Protein AF-A0A7S4AQT8-F1 (afdb_monomer)

Mean predicted aligned error: 8.69 Å

Organism: NCBI:txid44445

Secondary structure (DSSP, 8-state):
-----PPPHHHHHHHHHHHHHSSEEHHHHHHHHHHHHTTTT--TTSTTS------------TT-TT--SHHHHHHHHHHHHHHHHSEEEEEEEE--S-TTSPPEEEEEEEETTTTTHHHHH-HHHHHS-HHHHHHHHHHHHHHHHHHHTTSSTTS------------------------PPP-SSEEHHHHHHGGGG--TT----HHHHHHHHHHHHHTTSEEEES--TT-GGGGGT-EEEE-HHHHHHHHHHHHHTT--TTTSPEEEE---

InterPro domains:
  IPR011513 Non-structural maintenance of chromosomes element 1 [PF07574] (12-250)

Foldseek 3Di:
DDLDDDFQPLLVQLQVVQVVLQKDWPVVSQVSSCCQQVPVPPDPPPPDDDPDDDDPDPPAGSRHPPCPDSLSSQQVVQVNCCVPPQKHWKKWFAPVDDPPDDTIIMIHTERNPCPPVCVDPNVLNPVDDPLLSLLVLLLLLVLLVLLVVPPPPPDDDPPPPPDDDDDDDDPDPPPPPPPPPPDSFDQPVVSLVCQVVRDPPRHDDSVRSNVSVVVCPVSQQKHWPPDDPPDPPCNRRTGIHGGPSCCRHVVVVSVVSPRDPVSRTDMDGSHD

Solvent-accessible surface area (backbone atoms only — not comparable to full-atom values): 16761 Å² total; per-residue (Å²): 131,85,83,78,74,83,70,36,65,37,47,47,51,51,51,53,54,43,56,76,54,50,49,40,42,51,73,53,49,46,53,54,44,50,44,48,67,69,56,79,68,66,63,85,84,73,80,83,81,80,94,74,90,82,77,91,66,78,76,75,55,50,47,32,91,90,43,87,44,66,67,50,45,46,29,58,49,24,68,49,32,37,83,71,67,34,28,36,57,38,32,40,39,43,67,89,54,60,93,89,49,79,71,45,46,34,38,31,69,28,64,77,66,33,82,66,54,43,75,71,64,23,74,65,56,74,79,40,56,75,44,55,45,52,47,52,54,49,49,53,47,54,56,47,55,59,65,61,68,72,72,75,82,80,82,89,79,84,79,80,80,82,72,89,82,82,91,80,92,76,97,68,84,76,75,78,74,71,81,69,79,82,66,75,46,45,39,47,63,58,62,45,52,55,49,78,71,48,61,96,84,40,70,64,53,71,67,54,39,50,50,51,54,48,51,35,42,75,68,37,40,28,38,70,44,94,70,66,96,84,51,82,81,50,63,68,72,28,23,36,30,80,19,73,42,34,56,68,72,35,43,74,59,49,46,71,72,64,49,54,78,85,78,48,67,50,76,49,73,53,77,130

pLDDT: mean 82.81, std 16.05, range [46.69, 97.94]

Structure (mmCIF, N/CA/C/O backbone):
data_AF-A0A7S4AQT8-F1
#
_entry.id   AF-A0A7S4AQT8-F1
#
loop_
_atom_site.group_PDB
_atom_site.id
_atom_site.type_symbol
_atom_site.label_atom_id
_atom_site.label_alt_id
_atom_site.label_comp_id
_atom_site.label_asym_id
_atom_site.label_entity_id
_atom_site.label_seq_id
_atom_site.pdbx_PDB_ins_code
_atom_site.Cartn_x
_atom_site.Cartn_y
_atom_site.Cartn_z
_atom_site.occupancy
_atom_site.B_iso_or_equiv
_atom_site.auth_seq_id
_atom_site.auth_comp_id
_atom_site.auth_asym_id
_atom_site.auth_atom_id
_atom_site.pdbx_PDB_model_num
ATOM 1 N N . MET A 1 1 ? 23.157 -19.127 -10.249 1.00 49.06 1 MET A N 1
ATOM 2 C CA . MET A 1 1 ? 23.041 -17.983 -11.175 1.00 49.06 1 MET A CA 1
ATOM 3 C C . MET A 1 1 ? 23.797 -16.841 -10.534 1.00 49.06 1 MET A C 1
ATOM 5 O O . MET A 1 1 ? 23.507 -16.539 -9.384 1.00 49.06 1 MET A O 1
ATOM 9 N N . ASN A 1 2 ? 24.816 -16.308 -11.203 1.00 54.03 2 ASN A N 1
ATOM 10 C CA . ASN A 1 2 ? 25.590 -15.191 -10.666 1.00 54.03 2 ASN A CA 1
ATOM 11 C C . ASN A 1 2 ? 24.719 -13.935 -10.763 1.00 54.03 2 ASN A C 1
ATOM 13 O O . ASN A 1 2 ? 24.315 -13.554 -11.858 1.00 54.03 2 ASN A O 1
ATOM 17 N N . ALA A 1 3 ? 24.358 -13.361 -9.619 1.00 61.34 3 ALA A N 1
ATOM 18 C CA . ALA A 1 3 ? 23.619 -12.107 -9.545 1.00 61.34 3 ALA A CA 1
ATOM 19 C C . ALA A 1 3 ? 24.583 -10.955 -9.835 1.00 61.34 3 ALA A C 1
ATOM 21 O O . ALA A 1 3 ? 25.238 -10.502 -8.904 1.00 61.34 3 ALA A O 1
ATOM 22 N N . THR A 1 4 ? 24.774 -10.544 -11.091 1.00 65.81 4 THR A N 1
ATOM 23 C CA . THR A 1 4 ? 25.871 -9.601 -11.396 1.00 65.81 4 THR A CA 1
ATOM 24 C C . THR A 1 4 ? 25.722 -8.820 -12.705 1.00 65.81 4 THR A C 1
ATOM 26 O O . THR A 1 4 ? 26.738 -8.429 -13.271 1.00 65.81 4 THR A O 1
ATOM 29 N N . GLU A 1 5 ? 24.519 -8.584 -13.224 1.00 83.56 5 GLU A N 1
ATOM 30 C CA . GLU A 1 5 ? 24.373 -7.559 -14.271 1.00 83.56 5 GLU A CA 1
ATOM 31 C C . GLU A 1 5 ? 23.646 -6.361 -13.682 1.00 83.56 5 GLU A C 1
ATOM 33 O O . GLU A 1 5 ? 22.564 -6.490 -13.104 1.00 83.56 5 GLU A O 1
ATOM 38 N N . GLU A 1 6 ? 24.294 -5.201 -13.768 1.00 90.69 6 GLU A N 1
ATOM 39 C CA . GLU A 1 6 ? 23.692 -3.949 -13.347 1.00 90.69 6 GLU A CA 1
ATOM 40 C C . GLU A 1 6 ? 22.429 -3.701 -14.180 1.00 90.69 6 GLU A C 1
ATOM 42 O O . GLU A 1 6 ? 22.424 -3.877 -15.400 1.00 90.69 6 GLU A O 1
ATOM 47 N N . LEU A 1 7 ? 21.338 -3.311 -13.517 1.00 94.50 7 LEU A N 1
ATOM 48 C CA . LEU A 1 7 ? 20.108 -2.962 -14.217 1.00 94.50 7 LEU A CA 1
ATOM 49 C C . LEU A 1 7 ? 20.379 -1.774 -15.152 1.00 94.50 7 LEU A C 1
ATOM 51 O O . LEU A 1 7 ? 21.008 -0.808 -14.712 1.00 94.50 7 LEU A O 1
ATOM 55 N N . PRO A 1 8 ? 19.854 -1.779 -16.389 1.00 95.50 8 PRO A N 1
ATOM 56 C CA . PRO A 1 8 ? 19.858 -0.596 -17.241 1.00 95.50 8 PRO A CA 1
ATOM 57 C C . PRO A 1 8 ? 19.309 0.624 -16.499 1.00 95.50 8 PRO A C 1
ATOM 59 O O . PRO A 1 8 ? 18.392 0.501 -15.680 1.00 95.50 8 PRO A O 1
ATOM 62 N N . ARG A 1 9 ? 19.831 1.817 -16.804 1.00 95.12 9 ARG A N 1
ATOM 63 C CA . ARG A 1 9 ? 19.482 3.051 -16.085 1.00 95.12 9 ARG A CA 1
ATOM 64 C C . ARG A 1 9 ? 17.970 3.288 -16.005 1.00 95.12 9 ARG A C 1
ATOM 66 O O . ARG A 1 9 ? 17.469 3.635 -14.939 1.00 95.12 9 ARG A O 1
ATOM 73 N N . GLY A 1 10 ? 17.230 3.035 -17.085 1.00 95.88 10 GLY A N 1
ATOM 74 C CA . GLY A 1 10 ? 15.773 3.183 -17.109 1.00 95.88 10 GLY A CA 1
ATOM 75 C C . GLY A 1 10 ? 15.067 2.232 -16.139 1.00 95.88 10 GLY A C 1
ATOM 76 O O . GLY A 1 10 ? 14.143 2.635 -15.436 1.00 95.88 10 GLY A O 1
ATOM 77 N N . GLN A 1 11 ? 15.555 0.993 -16.013 1.00 97.12 11 GLN A N 1
ATOM 78 C CA . GLN A 1 11 ? 15.037 0.027 -15.039 1.00 97.12 11 GLN A CA 1
ATOM 79 C C . GLN A 1 11 ? 15.365 0.432 -13.593 1.00 97.12 11 GLN A C 1
ATOM 81 O O . GLN A 1 11 ? 14.511 0.285 -12.719 1.00 97.12 11 GLN A O 1
ATOM 86 N N . GLN A 1 12 ? 16.560 0.981 -13.334 1.00 96.62 12 GLN A N 1
ATOM 87 C CA . GLN A 1 12 ? 16.916 1.523 -12.013 1.00 96.62 12 GLN A CA 1
ATOM 88 C C . GLN A 1 12 ? 15.973 2.663 -11.605 1.00 96.62 12 GLN A C 1
ATOM 90 O O . GLN A 1 12 ? 15.455 2.665 -10.489 1.00 96.62 12 GLN A O 1
ATOM 95 N N . LEU A 1 13 ? 15.714 3.609 -12.516 1.00 96.44 13 LEU A N 1
ATOM 96 C CA . LEU A 1 13 ? 14.813 4.740 -12.276 1.00 96.44 13 LEU A CA 1
ATOM 97 C C . LEU A 1 13 ? 13.365 4.284 -12.070 1.00 96.44 13 LEU A C 1
ATOM 99 O O . LEU A 1 13 ? 12.693 4.771 -11.159 1.00 96.44 13 LEU A O 1
ATOM 103 N N . LEU A 1 14 ? 12.890 3.324 -12.871 1.00 97.56 14 LEU A N 1
ATOM 104 C CA . LEU A 1 14 ? 11.573 2.714 -12.684 1.00 97.56 14 LEU A CA 1
ATOM 105 C C . LEU A 1 14 ? 11.460 2.115 -11.278 1.00 97.56 14 LEU A C 1
ATOM 107 O O . LEU A 1 14 ? 10.521 2.428 -10.550 1.00 97.56 14 LEU A O 1
ATOM 111 N N . LEU A 1 15 ? 12.446 1.312 -10.870 1.00 97.56 15 LEU A N 1
ATOM 112 C CA . LEU A 1 15 ? 12.480 0.700 -9.547 1.00 97.56 15 LEU A CA 1
ATOM 113 C C . LEU A 1 15 ? 12.491 1.748 -8.423 1.00 97.56 15 LEU A C 1
ATOM 115 O O . LEU A 1 15 ? 11.712 1.636 -7.479 1.00 97.56 15 LEU A O 1
ATOM 119 N N . GLN A 1 16 ? 13.324 2.784 -8.532 1.00 96.50 16 GLN A N 1
ATOM 120 C CA . GLN A 1 16 ? 13.378 3.875 -7.553 1.00 96.50 16 GLN A CA 1
ATOM 121 C C . GLN A 1 16 ? 12.020 4.569 -7.400 1.00 96.50 16 GLN A C 1
ATOM 123 O O . GLN A 1 16 ? 11.562 4.777 -6.276 1.00 96.50 16 GLN A O 1
ATOM 128 N N . ARG A 1 17 ? 11.342 4.878 -8.514 1.00 97.00 17 ARG A N 1
ATOM 129 C CA . ARG A 1 17 ? 10.009 5.502 -8.502 1.00 97.00 17 ARG A CA 1
ATOM 130 C C . ARG A 1 17 ? 8.949 4.593 -7.881 1.00 97.00 17 ARG A C 1
ATOM 132 O O . ARG A 1 17 ? 8.103 5.083 -7.133 1.00 97.00 17 ARG A O 1
ATOM 139 N N . LEU A 1 18 ? 9.004 3.286 -8.146 1.00 96.62 18 LEU A N 1
ATOM 140 C CA . LEU A 1 18 ? 8.106 2.310 -7.520 1.00 96.62 18 LEU A CA 1
ATOM 141 C C . LEU A 1 18 ? 8.309 2.243 -6.001 1.00 96.62 18 LEU A C 1
ATOM 143 O O . LEU A 1 18 ? 7.327 2.291 -5.264 1.00 96.62 18 LEU A O 1
ATOM 147 N N . ILE A 1 19 ? 9.561 2.196 -5.532 1.00 94.69 19 ILE A N 1
ATOM 148 C CA . ILE A 1 19 ? 9.888 2.193 -4.095 1.00 94.69 19 ILE A CA 1
ATOM 149 C C . ILE A 1 19 ? 9.398 3.482 -3.430 1.00 94.69 19 ILE A C 1
ATOM 151 O O . ILE A 1 19 ? 8.732 3.422 -2.399 1.00 94.69 19 ILE A O 1
ATOM 155 N N . ALA A 1 20 ? 9.680 4.638 -4.038 1.00 93.75 20 ALA A N 1
ATOM 156 C CA . ALA A 1 20 ? 9.281 5.942 -3.508 1.00 93.75 20 ALA A CA 1
ATOM 157 C C . ALA A 1 20 ? 7.756 6.121 -3.450 1.00 93.75 20 ALA A C 1
ATOM 159 O O . ALA A 1 20 ? 7.242 6.808 -2.576 1.00 93.75 20 ALA A O 1
ATOM 160 N N . SER A 1 21 ? 7.025 5.490 -4.370 1.00 94.94 21 SER A N 1
ATOM 161 C CA . SER A 1 21 ? 5.563 5.569 -4.418 1.00 94.94 21 SER A CA 1
ATOM 162 C C . SER A 1 21 ? 4.871 4.557 -3.503 1.00 94.94 21 SER A C 1
ATOM 164 O O . SER A 1 21 ? 3.647 4.638 -3.351 1.00 94.94 21 SER A O 1
ATOM 166 N N . HIS A 1 22 ? 5.628 3.614 -2.926 1.00 92.56 22 HIS A N 1
ATOM 167 C CA . HIS A 1 22 ? 5.212 2.457 -2.123 1.00 92.56 22 HIS A CA 1
ATOM 168 C C . HIS A 1 22 ? 4.325 1.439 -2.851 1.00 92.56 22 HIS A C 1
ATOM 170 O O . HIS A 1 22 ? 4.626 0.250 -2.889 1.00 92.56 22 HIS A O 1
ATOM 176 N N . CYS A 1 23 ? 3.225 1.905 -3.434 1.00 95.44 23 CYS A N 1
ATOM 177 C CA . CYS A 1 23 ? 2.308 1.128 -4.247 1.00 95.44 23 CYS A CA 1
ATOM 178 C C . CYS A 1 23 ? 1.666 2.040 -5.301 1.00 95.44 23 CYS A C 1
ATOM 180 O O . CYS A 1 23 ? 1.220 3.152 -4.986 1.00 95.44 23 CYS A O 1
ATOM 182 N N . VAL A 1 24 ? 1.623 1.569 -6.546 1.00 96.69 24 VAL A N 1
ATOM 183 C CA . VAL A 1 24 ? 1.088 2.308 -7.700 1.00 96.69 24 VAL A CA 1
ATOM 184 C C . VAL A 1 24 ? 0.034 1.489 -8.427 1.00 96.69 24 VAL A C 1
ATOM 186 O O . VAL A 1 24 ? 0.082 0.260 -8.433 1.00 96.69 24 VAL A O 1
ATOM 189 N N . SER A 1 25 ? -0.920 2.165 -9.061 1.00 96.31 25 SER A N 1
ATOM 190 C CA . SER A 1 25 ? -1.865 1.496 -9.968 1.00 96.31 25 SER A CA 1
ATOM 191 C C . SER A 1 25 ? -1.189 1.107 -11.286 1.00 96.31 25 SER A C 1
ATOM 193 O O . SER A 1 25 ? -0.208 1.729 -11.683 1.00 96.31 25 SER A O 1
ATOM 195 N N . ASP A 1 26 ? -1.745 0.144 -12.017 1.00 96.81 26 ASP A N 1
ATOM 196 C CA . ASP A 1 26 ? -1.243 -0.247 -13.346 1.00 96.81 26 ASP A CA 1
ATOM 197 C C . ASP A 1 26 ? -1.200 0.915 -14.342 1.00 96.81 26 ASP A C 1
ATOM 199 O O . ASP A 1 26 ? -0.210 1.107 -15.044 1.00 96.81 26 ASP A O 1
ATOM 203 N N . LYS A 1 27 ? -2.206 1.794 -14.318 1.00 96.69 27 LYS A N 1
ATOM 204 C CA . LYS A 1 27 ? -2.200 3.023 -15.124 1.00 96.69 27 LYS A CA 1
ATOM 205 C C . LYS A 1 27 ? -1.010 3.930 -14.790 1.00 96.69 27 LYS A C 1
ATOM 207 O O . LYS A 1 27 ? -0.407 4.519 -15.683 1.00 96.69 27 LYS A O 1
ATOM 212 N N . GLU A 1 28 ? -0.707 4.085 -13.506 1.00 97.12 28 GLU A N 1
ATOM 213 C CA . GLU A 1 28 ? 0.402 4.915 -13.034 1.00 97.12 28 GLU A CA 1
ATOM 214 C C . GLU A 1 28 ? 1.758 4.271 -13.341 1.00 97.12 28 GLU A C 1
ATOM 216 O O . GLU A 1 28 ? 2.652 4.959 -13.825 1.00 97.12 28 GLU A O 1
ATOM 221 N N . ALA A 1 29 ? 1.891 2.957 -13.154 1.00 97.75 29 ALA A N 1
ATOM 222 C CA . ALA A 1 29 ? 3.099 2.213 -13.497 1.00 97.75 29 ALA A CA 1
ATOM 223 C C . ALA A 1 29 ? 3.411 2.285 -14.999 1.00 97.75 29 ALA A C 1
ATOM 225 O O . ALA A 1 29 ? 4.549 2.576 -15.363 1.00 97.75 29 ALA A O 1
ATOM 226 N N . ASN A 1 30 ? 2.403 2.106 -15.863 1.00 97.69 30 ASN A N 1
ATOM 227 C CA . ASN A 1 30 ? 2.561 2.277 -17.309 1.00 97.69 30 ASN A CA 1
ATOM 228 C C . ASN A 1 30 ? 2.970 3.712 -17.651 1.00 97.69 30 ASN A C 1
ATOM 230 O O . ASN A 1 30 ? 3.933 3.905 -18.376 1.00 97.69 30 ASN A O 1
ATOM 234 N N . ARG A 1 31 ? 2.344 4.728 -17.040 1.00 96.81 31 ARG A N 1
ATOM 235 C CA . ARG A 1 31 ? 2.751 6.128 -17.244 1.00 96.81 31 ARG A CA 1
ATOM 236 C C . ARG A 1 31 ? 4.212 6.379 -16.853 1.00 96.81 31 ARG A C 1
ATOM 238 O O . ARG A 1 31 ? 4.906 7.119 -17.546 1.00 96.81 31 ARG A O 1
ATOM 245 N N . ILE A 1 32 ? 4.674 5.807 -15.738 1.00 96.88 32 ILE A N 1
ATOM 246 C CA . ILE A 1 32 ? 6.075 5.916 -15.309 1.00 96.88 32 ILE A CA 1
ATOM 247 C C . ILE A 1 32 ? 6.993 5.236 -16.331 1.00 96.88 32 ILE A C 1
ATOM 249 O O . ILE A 1 32 ? 8.009 5.819 -16.700 1.00 96.88 32 ILE A O 1
ATOM 253 N N . PHE A 1 33 ? 6.638 4.032 -16.782 1.00 97.25 33 PHE A N 1
ATOM 254 C CA . PHE A 1 33 ? 7.394 3.285 -17.783 1.00 97.25 33 PHE A CA 1
ATOM 255 C C . PHE A 1 33 ? 7.464 4.028 -19.119 1.00 97.25 33 PHE A C 1
ATOM 257 O O . PHE A 1 33 ? 8.564 4.251 -19.608 1.00 97.25 33 PHE A O 1
ATOM 264 N N . ASP A 1 34 ? 6.332 4.481 -19.657 1.00 96.00 34 ASP A N 1
ATOM 265 C CA . ASP A 1 34 ? 6.251 5.200 -20.932 1.00 96.00 34 ASP A CA 1
ATOM 266 C C . ASP A 1 34 ? 7.067 6.498 -20.892 1.00 96.00 34 ASP A C 1
ATOM 268 O O . ASP A 1 34 ? 7.787 6.809 -21.836 1.00 96.00 34 ASP A O 1
ATOM 272 N N . SER A 1 35 ? 7.025 7.224 -19.767 1.00 94.94 35 SER A N 1
ATOM 273 C CA . SER A 1 35 ? 7.843 8.426 -19.549 1.00 94.94 35 SER A CA 1
ATOM 274 C C . SER A 1 35 ? 9.346 8.130 -19.582 1.00 94.94 35 SER A C 1
ATOM 276 O O . SER A 1 35 ? 10.112 8.940 -20.094 1.00 94.94 35 SER A O 1
ATOM 278 N N . LEU A 1 36 ? 9.778 6.989 -19.039 1.00 94.75 36 LEU A N 1
ATOM 279 C CA . LEU A 1 36 ? 11.187 6.589 -19.050 1.00 94.75 36 LEU A CA 1
ATOM 280 C C . LEU A 1 36 ? 11.601 6.032 -20.419 1.00 94.75 36 LEU A C 1
ATOM 282 O O . LEU A 1 36 ? 12.675 6.358 -20.908 1.00 94.75 36 LEU A O 1
ATOM 286 N N . ALA A 1 37 ? 10.750 5.226 -21.053 1.00 94.00 37 ALA A N 1
ATOM 287 C CA . ALA A 1 37 ? 11.016 4.609 -22.349 1.00 94.00 37 ALA A CA 1
ATOM 288 C C . ALA A 1 37 ? 10.978 5.618 -23.510 1.00 94.00 37 ALA A C 1
ATOM 290 O O . ALA A 1 37 ? 11.722 5.463 -24.475 1.00 94.00 37 ALA A O 1
ATOM 291 N N . GLY A 1 38 ? 10.138 6.652 -23.411 1.00 90.62 38 GLY A N 1
ATOM 292 C CA . GLY A 1 38 ? 9.974 7.691 -24.429 1.00 90.62 38 GLY A CA 1
ATOM 293 C C . GLY A 1 38 ? 11.093 8.733 -24.478 1.00 90.62 38 GLY A C 1
ATOM 294 O O . GLY A 1 38 ? 11.103 9.550 -25.392 1.00 90.62 38 GLY A O 1
ATOM 295 N N . GLY A 1 39 ? 12.034 8.718 -23.528 1.00 81.06 39 GLY A N 1
ATOM 296 C CA . GLY A 1 39 ? 13.138 9.682 -23.493 1.00 81.06 39 GLY A CA 1
ATOM 297 C C . GLY A 1 39 ? 12.753 11.079 -22.991 1.00 81.06 39 GLY A C 1
ATOM 298 O O . GLY A 1 39 ? 13.586 11.973 -23.033 1.00 81.06 39 GLY A O 1
ATOM 299 N N . ASP A 1 40 ? 11.552 11.266 -22.432 1.00 77.19 40 ASP A N 1
ATOM 300 C CA . ASP A 1 40 ? 11.103 12.527 -21.802 1.00 77.19 40 ASP A CA 1
ATOM 301 C C . ASP A 1 40 ? 11.884 12.882 -20.515 1.00 77.19 40 ASP A C 1
ATOM 303 O O . ASP A 1 40 ? 11.565 13.844 -19.821 1.00 77.19 40 ASP A O 1
ATOM 307 N N . TYR A 1 41 ? 12.891 12.082 -20.161 1.00 70.38 41 TYR A N 1
ATOM 308 C CA . TYR A 1 41 ? 13.722 12.236 -18.970 1.00 70.38 41 TYR A CA 1
ATOM 309 C C . TYR A 1 41 ? 15.120 12.790 -19.281 1.00 70.38 41 TYR A C 1
ATOM 311 O O . TYR A 1 41 ? 16.029 12.611 -18.479 1.00 70.38 41 TYR A O 1
ATOM 319 N N . MET A 1 42 ? 15.331 13.406 -20.448 1.00 64.06 42 MET A N 1
ATOM 320 C CA . MET A 1 42 ? 16.614 14.058 -20.718 1.00 64.06 42 MET A CA 1
ATOM 321 C C . MET A 1 42 ? 16.796 15.209 -19.725 1.00 64.06 42 MET A C 1
ATOM 323 O O . MET A 1 42 ? 16.021 16.165 -19.746 1.00 64.06 42 MET A O 1
ATOM 327 N N . ASP A 1 43 ? 17.784 15.062 -18.836 1.00 62.69 43 ASP A N 1
ATOM 328 C CA . ASP A 1 43 ? 18.206 16.095 -17.895 1.00 62.69 43 ASP A CA 1
ATOM 329 C C . ASP A 1 43 ? 18.471 17.373 -18.696 1.00 62.69 43 ASP A C 1
ATOM 331 O O . ASP A 1 43 ? 19.332 17.407 -19.579 1.00 62.69 43 ASP A O 1
ATOM 335 N N . GLU A 1 44 ? 17.711 18.430 -18.397 1.00 61.50 44 GLU A N 1
ATOM 336 C CA . GLU A 1 44 ? 17.853 19.743 -19.041 1.00 61.50 44 GLU A CA 1
ATOM 337 C C . GLU A 1 44 ? 19.275 20.325 -18.865 1.00 61.50 44 GLU A C 1
ATOM 339 O O . GLU A 1 44 ? 19.648 21.264 -19.565 1.00 61.50 44 GLU A O 1
ATOM 344 N N . ASP A 1 45 ? 20.087 19.722 -17.990 1.00 64.25 45 ASP A N 1
ATOM 345 C CA . ASP A 1 45 ? 21.433 20.150 -17.622 1.00 64.25 45 ASP A CA 1
ATOM 346 C C . ASP A 1 45 ? 22.573 19.527 -18.463 1.00 64.25 45 ASP A C 1
ATOM 348 O O . ASP A 1 45 ? 23.711 19.982 -18.350 1.00 64.25 45 ASP A O 1
ATOM 352 N N . GLU A 1 46 ? 22.329 18.524 -19.323 1.00 60.09 46 GLU A N 1
ATOM 353 C CA . GLU A 1 46 ? 23.407 17.890 -20.124 1.00 60.09 46 GLU A CA 1
ATOM 354 C C . GLU A 1 46 ? 23.587 18.478 -21.539 1.00 60.09 46 GLU A C 1
ATOM 356 O O . GLU A 1 46 ? 24.479 18.067 -22.280 1.00 60.09 46 GLU A O 1
ATOM 361 N N . ASN A 1 47 ? 22.795 19.480 -21.931 1.00 52.34 47 ASN A N 1
ATOM 362 C CA . ASN A 1 47 ? 22.649 19.859 -23.341 1.00 52.34 47 ASN A CA 1
ATOM 363 C C . ASN A 1 47 ? 23.423 21.120 -23.778 1.00 52.34 47 ASN A C 1
ATOM 365 O O . ASN A 1 47 ? 22.947 21.865 -24.636 1.00 52.34 47 ASN A O 1
ATOM 369 N N . GLU A 1 48 ? 24.604 21.391 -23.207 1.00 59.47 48 GLU A N 1
ATOM 370 C CA . GLU A 1 48 ? 25.392 22.574 -23.601 1.00 59.47 48 GLU A CA 1
ATOM 371 C C . GLU A 1 48 ? 26.644 22.311 -24.445 1.00 59.47 48 GLU A C 1
ATOM 373 O O . GLU A 1 48 ? 27.142 23.267 -25.033 1.00 59.47 48 GLU A O 1
ATOM 378 N N . ASN A 1 49 ? 27.161 21.086 -24.597 1.00 61.19 49 ASN A N 1
ATOM 379 C CA . ASN A 1 49 ? 28.419 20.911 -25.340 1.00 61.19 49 ASN A CA 1
ATOM 380 C C . ASN A 1 49 ? 28.577 19.547 -26.029 1.00 61.19 49 ASN A C 1
ATOM 382 O O . ASN A 1 49 ? 29.313 18.720 -25.511 1.00 61.19 49 ASN A O 1
ATOM 386 N N . GLU A 1 50 ? 28.027 19.344 -27.231 1.00 59.78 50 GLU A N 1
ATOM 387 C CA . GLU A 1 50 ? 28.741 18.536 -28.239 1.00 59.78 50 GLU A CA 1
ATOM 388 C C . GLU A 1 50 ? 28.172 18.704 -29.653 1.00 59.78 50 GLU A C 1
ATOM 390 O O . GLU A 1 50 ? 27.098 18.220 -30.001 1.00 59.78 50 GLU A O 1
ATOM 395 N N . TYR A 1 51 ? 28.934 19.406 -30.493 1.00 60.91 51 TYR A N 1
ATOM 396 C CA . TYR A 1 51 ? 28.827 19.319 -31.944 1.00 60.91 51 TYR A CA 1
ATOM 397 C C . TYR A 1 51 ? 29.615 18.081 -32.386 1.00 60.91 51 TYR A C 1
ATOM 399 O O . TYR A 1 51 ? 30.762 18.227 -32.807 1.00 60.91 51 TYR A O 1
ATOM 407 N N . ASP A 1 52 ? 29.049 16.879 -32.250 1.00 62.72 52 ASP A N 1
ATOM 408 C CA . ASP A 1 52 ? 29.656 15.674 -32.830 1.00 62.72 52 ASP A CA 1
ATOM 409 C C . ASP A 1 52 ? 28.827 15.183 -34.024 1.00 62.72 52 ASP A C 1
ATOM 411 O O . ASP A 1 52 ? 27.718 14.655 -33.907 1.00 62.72 52 ASP A O 1
ATOM 415 N N . GLU A 1 53 ? 29.349 15.465 -35.217 1.00 67.50 53 GLU A N 1
ATOM 416 C CA . GLU A 1 53 ? 28.772 15.052 -36.488 1.00 67.50 53 GLU A CA 1
ATOM 417 C C . GLU A 1 53 ? 29.089 13.572 -36.743 1.00 67.50 53 GLU A C 1
ATOM 419 O O . GLU A 1 53 ? 30.146 13.226 -37.264 1.00 67.50 53 GLU A O 1
ATOM 424 N N . GLY A 1 54 ? 28.101 12.705 -36.520 1.00 63.34 54 GLY A N 1
ATOM 425 C CA . GLY A 1 54 ? 27.820 11.681 -37.526 1.00 63.34 54 GLY A CA 1
ATOM 426 C C . GLY A 1 54 ? 28.109 10.224 -37.189 1.00 63.34 54 GLY A C 1
ATOM 427 O O . GLY A 1 54 ? 28.674 9.531 -38.032 1.00 63.34 54 GLY A O 1
ATOM 428 N N . ASP A 1 55 ? 27.571 9.708 -36.082 1.00 68.19 55 ASP A N 1
ATOM 429 C CA . ASP A 1 55 ? 27.284 8.272 -36.000 1.00 68.19 55 ASP A CA 1
ATOM 430 C C . A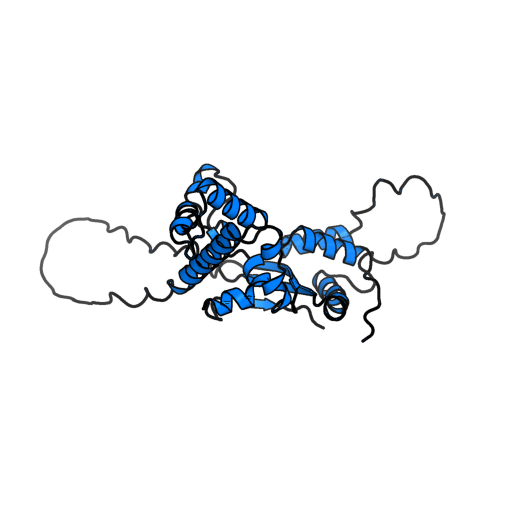SP A 1 55 ? 25.824 8.014 -35.611 1.00 68.19 55 ASP A C 1
ATOM 432 O O . ASP A 1 55 ? 25.380 8.224 -34.485 1.00 68.19 55 ASP A O 1
ATOM 436 N N . ASN A 1 56 ? 25.043 7.580 -36.600 1.00 69.81 56 ASN A N 1
ATOM 437 C CA . ASN A 1 56 ? 23.599 7.371 -36.509 1.00 69.81 56 ASN A CA 1
ATOM 438 C C . ASN A 1 56 ? 23.304 5.994 -35.883 1.00 69.81 56 ASN A C 1
ATOM 440 O O . ASN A 1 56 ? 22.563 5.177 -36.439 1.00 69.81 56 ASN A O 1
ATOM 444 N N . HIS A 1 57 ? 23.950 5.691 -34.756 1.00 67.75 57 HIS A N 1
ATOM 445 C CA . HIS A 1 57 ? 23.646 4.486 -34.004 1.00 67.75 57 HIS A CA 1
ATOM 446 C C . HIS A 1 57 ? 22.223 4.613 -33.446 1.00 67.75 57 HIS A C 1
ATOM 448 O O . HIS A 1 57 ? 21.915 5.617 -32.802 1.00 67.75 57 HIS A O 1
ATOM 454 N N . PRO A 1 58 ? 21.330 3.631 -33.685 1.00 72.38 58 PRO A N 1
ATOM 455 C CA . PRO A 1 58 ? 20.010 3.648 -33.076 1.00 72.38 58 PRO A CA 1
ATOM 456 C C . PRO A 1 58 ? 20.217 3.683 -31.566 1.00 72.38 58 PRO A C 1
ATOM 458 O O . PRO A 1 58 ? 20.785 2.742 -31.009 1.00 72.38 58 PRO A O 1
ATOM 461 N N . ALA A 1 59 ? 19.819 4.792 -30.937 1.00 73.56 59 ALA A N 1
ATOM 462 C CA . ALA A 1 59 ? 19.967 4.993 -29.506 1.00 73.56 59 ALA A CA 1
ATOM 463 C C . ALA A 1 59 ? 19.419 3.754 -28.791 1.00 73.56 59 ALA A C 1
ATOM 465 O O . ALA A 1 59 ? 18.237 3.419 -28.905 1.00 73.56 59 ALA A O 1
ATOM 466 N N . SER A 1 60 ? 20.304 3.008 -28.129 1.00 81.56 60 SER A N 1
ATOM 467 C CA . SER A 1 60 ? 19.909 1.829 -27.372 1.00 81.56 60 SER A CA 1
ATOM 468 C C . SER A 1 60 ? 18.881 2.261 -26.332 1.00 81.56 60 SER A C 1
ATOM 470 O O . SER A 1 60 ? 19.152 3.192 -25.574 1.00 81.56 60 SER A O 1
ATOM 472 N N . SER A 1 61 ? 17.716 1.606 -26.301 1.00 91.00 61 SER A N 1
ATOM 473 C CA . SER A 1 61 ? 16.660 1.912 -25.328 1.00 91.00 61 SER A CA 1
ATOM 474 C C . SER A 1 61 ? 17.241 1.994 -23.917 1.00 91.00 61 SER A C 1
ATOM 476 O O . SER A 1 61 ? 17.929 1.073 -23.470 1.00 91.00 61 SER A O 1
ATOM 478 N N . ILE A 1 62 ? 16.929 3.071 -23.193 1.00 94.31 62 ILE A N 1
ATOM 479 C CA . ILE A 1 62 ? 17.366 3.280 -21.804 1.00 94.31 62 ILE A CA 1
ATOM 480 C C . ILE A 1 62 ? 16.862 2.173 -20.859 1.00 94.31 62 ILE A C 1
ATOM 482 O O . ILE A 1 62 ? 17.451 1.921 -19.804 1.00 94.31 62 ILE A O 1
ATOM 486 N N . MET A 1 63 ? 15.790 1.476 -21.254 1.00 95.94 63 MET A N 1
ATOM 487 C CA . MET A 1 63 ? 15.244 0.316 -20.548 1.00 95.94 63 MET A CA 1
ATOM 488 C C . MET A 1 63 ? 16.056 -0.966 -20.771 1.00 95.94 63 MET A C 1
ATOM 490 O O . MET A 1 63 ? 15.811 -1.959 -20.090 1.00 95.94 63 MET A O 1
ATOM 494 N N . GLY A 1 64 ? 17.038 -0.954 -21.672 1.00 94.75 64 GLY A N 1
ATOM 495 C CA . GLY A 1 64 ? 17.821 -2.117 -22.073 1.00 94.75 64 GLY A CA 1
ATOM 496 C C . GLY A 1 64 ? 17.262 -2.829 -23.312 1.00 94.75 64 GLY A C 1
ATOM 497 O O . GLY A 1 64 ? 16.139 -2.564 -23.754 1.00 94.75 64 GLY A O 1
ATOM 498 N N . PRO A 1 65 ? 18.053 -3.733 -23.913 1.00 94.06 65 PRO A N 1
ATOM 499 C CA . PRO A 1 65 ? 17.670 -4.435 -25.133 1.00 94.06 65 PRO A CA 1
ATOM 500 C C . PRO A 1 65 ? 16.476 -5.371 -24.896 1.00 94.06 65 PRO A C 1
ATOM 502 O O . PRO A 1 65 ? 16.463 -6.146 -23.943 1.00 94.06 65 PRO A O 1
ATOM 505 N N . GLY A 1 66 ? 15.485 -5.323 -25.792 1.00 93.62 66 GLY A N 1
ATOM 506 C CA . GLY A 1 66 ? 14.313 -6.210 -25.759 1.00 93.62 66 GLY A CA 1
ATOM 507 C C . GLY A 1 66 ? 13.263 -5.876 -24.693 1.00 93.62 66 GLY A C 1
ATOM 508 O O . GLY A 1 66 ? 12.344 -6.664 -24.496 1.00 93.62 66 GLY A O 1
ATOM 509 N N . ILE A 1 67 ? 13.383 -4.734 -24.008 1.00 96.44 67 ILE A N 1
ATOM 510 C CA . ILE A 1 67 ? 12.414 -4.281 -23.004 1.00 96.44 67 ILE A CA 1
ATOM 511 C C . ILE A 1 67 ? 11.498 -3.226 -23.626 1.00 96.44 67 ILE A C 1
ATOM 513 O O . ILE A 1 67 ? 11.804 -2.035 -23.625 1.00 96.44 67 ILE A O 1
ATOM 517 N N . ASP A 1 68 ? 10.376 -3.687 -24.173 1.00 95.62 68 ASP A N 1
ATOM 518 C CA . ASP A 1 68 ? 9.373 -2.884 -24.887 1.00 95.62 68 ASP A CA 1
ATOM 519 C C . ASP A 1 68 ? 8.051 -2.719 -24.117 1.00 95.62 68 ASP A C 1
ATOM 521 O O . ASP A 1 68 ? 7.139 -2.032 -24.570 1.00 95.62 68 ASP A O 1
ATOM 525 N N . SER A 1 69 ? 7.939 -3.339 -22.941 1.00 97.12 69 SER A N 1
ATOM 526 C CA . SER A 1 69 ? 6.728 -3.322 -22.124 1.00 97.12 69 SER A CA 1
ATOM 527 C C . SER A 1 69 ? 7.036 -3.304 -20.629 1.00 97.12 69 SER A C 1
ATOM 529 O O . SER A 1 69 ? 8.061 -3.822 -20.172 1.00 97.12 69 SER A O 1
ATOM 531 N N . LEU A 1 70 ? 6.095 -2.768 -19.844 1.00 97.38 70 LEU A N 1
ATOM 532 C CA . LEU A 1 70 ? 6.168 -2.745 -18.381 1.00 97.38 70 LEU A CA 1
ATOM 533 C C . LEU A 1 70 ? 6.380 -4.149 -17.797 1.00 97.38 70 LEU A C 1
ATOM 535 O O . LEU A 1 70 ? 7.196 -4.343 -16.898 1.00 97.38 70 LEU A O 1
ATOM 539 N N . LYS A 1 71 ? 5.677 -5.148 -18.343 1.00 97.25 71 LYS A N 1
ATOM 540 C CA . LYS A 1 71 ? 5.796 -6.541 -17.902 1.00 97.25 71 LYS A CA 1
ATOM 541 C C . LYS A 1 71 ? 7.203 -7.093 -18.148 1.00 97.25 71 LYS A C 1
ATOM 543 O O . LYS A 1 71 ? 7.774 -7.691 -17.239 1.00 97.25 71 LYS A O 1
ATOM 548 N N . ALA A 1 72 ? 7.777 -6.860 -19.333 1.00 96.94 72 ALA A N 1
ATOM 549 C CA . ALA A 1 72 ? 9.148 -7.273 -19.635 1.00 96.94 72 ALA A CA 1
ATOM 550 C C . ALA A 1 72 ? 10.157 -6.607 -18.684 1.00 96.94 72 ALA A C 1
ATOM 552 O O . ALA A 1 72 ? 11.067 -7.269 -18.178 1.00 96.94 72 ALA A O 1
ATOM 553 N N . ALA A 1 73 ? 9.954 -5.324 -18.362 1.00 97.31 73 ALA A N 1
ATOM 554 C CA . ALA A 1 73 ? 10.778 -4.623 -17.382 1.00 97.31 73 ALA A CA 1
ATOM 555 C C . ALA A 1 73 ? 10.670 -5.249 -15.984 1.00 97.31 73 ALA A C 1
ATOM 557 O O . ALA A 1 73 ? 11.694 -5.479 -15.346 1.00 97.31 73 ALA A O 1
ATOM 558 N N . PHE A 1 74 ? 9.463 -5.580 -15.515 1.00 97.69 74 PHE A N 1
ATOM 559 C CA . PHE A 1 74 ? 9.274 -6.222 -14.209 1.00 97.69 74 PHE A CA 1
ATOM 560 C C . PHE A 1 74 ? 9.961 -7.579 -14.110 1.00 97.69 74 PHE A C 1
ATOM 562 O O . PHE A 1 74 ? 10.639 -7.833 -13.117 1.00 97.69 74 PHE A O 1
ATOM 569 N N . VAL A 1 75 ? 9.848 -8.425 -15.137 1.00 96.44 75 VAL A N 1
ATOM 570 C CA . VAL A 1 75 ? 10.575 -9.702 -15.187 1.00 96.44 75 VAL A CA 1
ATOM 571 C C . VAL A 1 75 ? 12.085 -9.464 -15.105 1.00 96.44 75 VAL A C 1
ATOM 573 O O . VAL A 1 75 ? 12.767 -10.090 -14.290 1.00 96.44 75 VAL A O 1
ATOM 576 N N . SER A 1 76 ? 12.612 -8.556 -15.935 1.00 95.62 76 SER A N 1
ATOM 577 C CA . SER A 1 76 ? 14.042 -8.227 -15.973 1.00 95.62 76 SER A CA 1
ATOM 578 C C . SER A 1 76 ? 14.547 -7.756 -14.606 1.00 95.62 76 SER A C 1
ATOM 580 O O . SER A 1 76 ? 15.551 -8.263 -14.103 1.00 95.62 76 SER A O 1
ATOM 582 N N . ILE A 1 77 ? 13.808 -6.853 -13.957 1.00 96.00 77 ILE A N 1
ATOM 583 C CA . ILE A 1 77 ? 14.136 -6.340 -12.625 1.00 96.00 77 ILE A CA 1
ATOM 584 C C . ILE A 1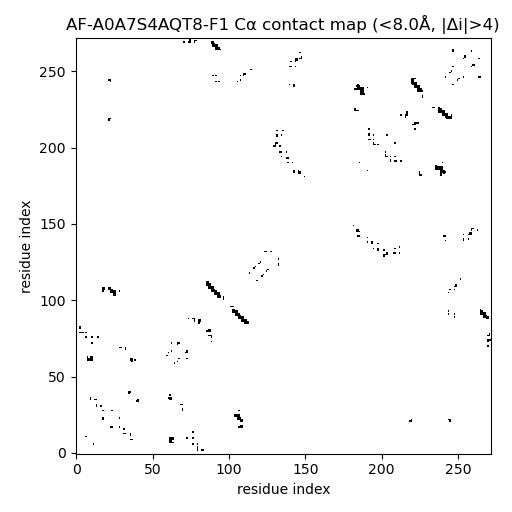 77 ? 14.076 -7.458 -11.575 1.00 96.00 77 ILE A C 1
ATOM 586 O O . ILE A 1 77 ? 15.011 -7.618 -10.788 1.00 96.00 77 ILE A O 1
ATOM 590 N N . ASN A 1 78 ? 13.022 -8.277 -11.577 1.00 95.56 78 ASN A N 1
ATOM 591 C CA . ASN A 1 78 ? 12.844 -9.362 -10.608 1.00 95.56 78 ASN A CA 1
ATOM 592 C C . ASN A 1 78 ? 13.940 -10.424 -10.690 1.00 95.56 78 ASN A C 1
ATOM 594 O O . ASN A 1 78 ? 14.335 -10.973 -9.657 1.00 95.56 78 ASN A O 1
ATOM 598 N N . ARG A 1 79 ? 14.477 -10.677 -11.891 1.00 94.06 79 ARG A N 1
ATOM 599 C CA . ARG A 1 79 ? 15.622 -11.575 -12.089 1.00 94.06 79 ARG A CA 1
ATOM 600 C C . ARG A 1 79 ? 16.843 -11.137 -11.274 1.00 94.06 79 ARG A C 1
ATOM 602 O O . ARG A 1 79 ? 17.570 -11.999 -10.788 1.00 94.06 79 ARG A O 1
ATOM 609 N N . GLN A 1 80 ? 17.036 -9.828 -11.095 1.00 93.12 80 GLN A N 1
ATOM 610 C CA . GLN A 1 80 ? 18.139 -9.271 -10.307 1.00 93.12 80 GLN A CA 1
ATOM 611 C C . GLN A 1 80 ? 17.773 -9.098 -8.825 1.00 93.12 80 GLN A C 1
ATOM 613 O O . GLN A 1 80 ? 18.570 -9.428 -7.945 1.00 93.12 80 GLN A O 1
ATOM 618 N N . LEU A 1 81 ? 16.559 -8.621 -8.526 1.00 92.44 81 LEU A N 1
ATOM 619 C CA . LEU A 1 81 ? 16.144 -8.323 -7.152 1.00 92.44 81 LEU A CA 1
ATOM 620 C C . LEU A 1 81 ? 16.031 -9.562 -6.265 1.00 92.44 81 LEU A C 1
ATOM 622 O O . LEU A 1 81 ? 16.450 -9.535 -5.105 1.00 92.44 81 LEU A O 1
ATOM 626 N N . LYS A 1 82 ? 15.484 -10.653 -6.801 1.00 89.75 82 LYS A N 1
ATOM 627 C CA . LYS A 1 82 ? 15.133 -11.812 -5.984 1.00 89.75 82 LYS A CA 1
ATOM 628 C C . LYS A 1 82 ? 16.357 -12.549 -5.428 1.00 89.75 82 LYS A C 1
ATOM 630 O O . LYS A 1 82 ? 16.384 -12.766 -4.217 1.00 89.75 82 LYS A O 1
ATOM 635 N N . PRO A 1 83 ? 17.385 -12.905 -6.227 1.00 87.94 83 PRO A N 1
ATOM 636 C CA . PRO A 1 83 ? 18.562 -13.594 -5.698 1.00 87.94 83 PRO A CA 1
ATOM 637 C C . PRO A 1 83 ? 19.448 -12.694 -4.830 1.00 87.94 83 PRO A C 1
ATOM 639 O O . PRO A 1 83 ? 20.084 -13.192 -3.906 1.00 87.94 83 PRO A O 1
ATOM 642 N N . GLY A 1 84 ? 19.515 -11.393 -5.140 1.00 82.69 84 GLY A N 1
ATOM 643 C CA . GLY A 1 84 ? 20.405 -10.455 -4.452 1.00 82.69 84 GLY A CA 1
ATOM 644 C C . GLY A 1 84 ? 19.835 -9.906 -3.146 1.00 82.69 84 GLY A C 1
ATOM 645 O O . GLY A 1 84 ? 20.554 -9.801 -2.156 1.00 82.69 84 GLY A O 1
ATOM 646 N N . PHE A 1 85 ? 18.544 -9.569 -3.136 1.00 86.81 85 PHE A N 1
ATOM 647 C CA . PHE A 1 85 ? 17.927 -8.782 -2.062 1.00 86.81 85 PHE A CA 1
ATOM 648 C C . PHE A 1 85 ? 16.693 -9.444 -1.445 1.00 86.81 85 PHE A C 1
ATOM 650 O O . PHE A 1 85 ? 16.138 -8.914 -0.485 1.00 86.81 85 PHE A O 1
ATOM 657 N N . GLY A 1 86 ? 16.215 -10.561 -2.005 1.00 89.38 86 GLY A N 1
ATOM 658 C CA . GLY A 1 86 ? 14.940 -11.152 -1.596 1.00 89.38 86 GLY A CA 1
ATOM 659 C C . GLY A 1 86 ? 13.729 -10.267 -1.918 1.00 89.38 86 GLY A C 1
ATOM 660 O O . GLY A 1 86 ? 12.646 -10.498 -1.380 1.00 89.38 86 GLY A O 1
ATOM 661 N N . LEU A 1 87 ? 13.897 -9.258 -2.779 1.00 92.06 87 LEU A N 1
ATOM 662 C CA . LEU A 1 87 ? 12.834 -8.352 -3.208 1.00 92.06 87 LEU A CA 1
ATOM 663 C C . LEU A 1 87 ? 12.208 -8.838 -4.520 1.00 92.06 87 LEU A C 1
ATOM 665 O O . LEU A 1 87 ? 12.880 -9.438 -5.358 1.00 92.06 87 LEU A O 1
ATOM 669 N N . GLU A 1 88 ? 10.925 -8.557 -4.715 1.00 95.19 88 GLU A N 1
ATOM 670 C CA . GLU A 1 88 ? 10.200 -8.861 -5.948 1.00 95.19 88 GLU A CA 1
ATOM 671 C C . GLU A 1 88 ? 9.142 -7.779 -6.201 1.00 95.19 88 GLU A C 1
ATOM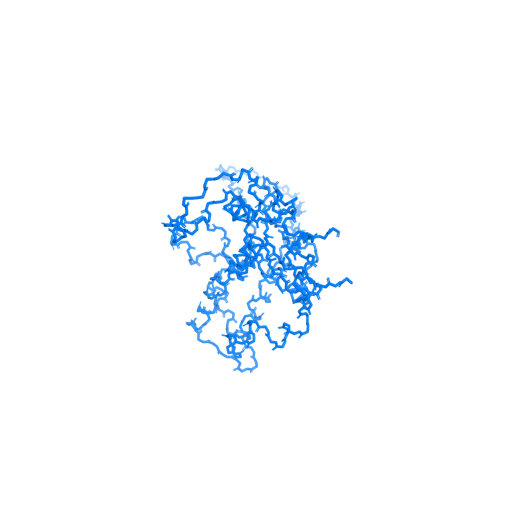 673 O O . GLU A 1 88 ? 8.436 -7.355 -5.288 1.00 95.19 88 GLU A O 1
ATOM 678 N N . ILE A 1 89 ? 9.015 -7.322 -7.444 1.00 96.75 89 ILE A N 1
ATOM 679 C CA . ILE A 1 89 ? 7.859 -6.556 -7.902 1.00 96.75 89 ILE A CA 1
ATOM 680 C C . ILE A 1 89 ? 6.699 -7.540 -8.038 1.00 96.75 89 ILE A C 1
ATOM 682 O O . ILE A 1 89 ? 6.756 -8.463 -8.857 1.00 96.75 89 ILE A O 1
ATOM 686 N N . ILE A 1 90 ? 5.650 -7.336 -7.247 1.00 96.25 90 ILE A N 1
ATOM 687 C CA . ILE A 1 90 ? 4.440 -8.164 -7.230 1.00 96.25 90 ILE A CA 1
ATOM 688 C C . ILE A 1 90 ? 3.262 -7.319 -7.700 1.00 96.25 90 ILE A C 1
ATOM 690 O O . ILE A 1 90 ? 3.206 -6.112 -7.456 1.00 96.25 90 ILE A O 1
ATOM 694 N N . THR A 1 91 ? 2.321 -7.948 -8.403 1.00 97.12 91 THR A N 1
ATOM 695 C CA . THR A 1 91 ? 1.047 -7.319 -8.769 1.00 97.12 91 THR A CA 1
ATOM 696 C C . THR A 1 91 ? -0.094 -7.908 -7.972 1.00 97.12 91 THR A C 1
ATOM 698 O O . THR A 1 91 ? -0.303 -9.112 -7.998 1.00 97.12 91 THR A O 1
ATOM 701 N N . MET A 1 92 ? -0.839 -7.054 -7.292 1.00 95.75 92 MET A N 1
ATOM 702 C CA . MET A 1 92 ? -2.094 -7.394 -6.646 1.00 95.75 92 MET A CA 1
ATOM 703 C C . MET A 1 92 ? -3.251 -7.111 -7.602 1.00 95.75 92 MET A C 1
ATOM 705 O O . MET A 1 92 ? -3.316 -6.032 -8.196 1.00 95.75 92 MET A O 1
ATOM 709 N N . VAL A 1 93 ? -4.170 -8.061 -7.726 1.00 95.00 93 VAL A N 1
ATOM 710 C CA . VAL A 1 93 ? -5.429 -7.917 -8.456 1.00 95.00 93 VAL A CA 1
ATOM 711 C C . VAL A 1 93 ? -6.531 -7.672 -7.435 1.00 95.00 93 VAL A C 1
ATOM 713 O O . VAL A 1 93 ? -6.897 -8.559 -6.669 1.00 95.00 93 VAL A O 1
ATOM 716 N N . ASP A 1 94 ? -7.036 -6.445 -7.416 1.00 90.38 94 ASP A N 1
ATOM 717 C CA . ASP A 1 94 ? -8.135 -6.021 -6.559 1.00 90.38 94 ASP A CA 1
ATOM 718 C C . ASP A 1 94 ? -9.474 -6.315 -7.251 1.00 90.38 94 ASP A C 1
ATOM 720 O O . ASP A 1 94 ? -9.821 -5.703 -8.273 1.00 90.38 94 ASP A O 1
ATOM 724 N N . THR A 1 95 ? -10.202 -7.279 -6.689 1.00 86.62 95 THR A N 1
ATOM 725 C CA . THR A 1 95 ? -11.529 -7.729 -7.127 1.00 86.62 95 THR A CA 1
ATOM 726 C C . THR A 1 95 ? -12.664 -7.170 -6.271 1.00 86.62 95 THR A C 1
ATOM 728 O O . THR A 1 95 ? -13.812 -7.492 -6.542 1.00 86.62 95 THR A O 1
ATOM 731 N N . SER A 1 96 ? -12.379 -6.303 -5.289 1.00 79.31 96 SER A N 1
ATOM 732 C CA . SER A 1 96 ? -13.399 -5.703 -4.405 1.00 79.31 96 SER A CA 1
ATOM 733 C C . SER A 1 96 ? -14.381 -4.767 -5.127 1.00 79.31 96 SER A C 1
ATOM 735 O O . SER A 1 96 ? -15.393 -4.346 -4.570 1.00 79.31 96 SER A O 1
ATOM 737 N N . GLY A 1 97 ? -14.101 -4.411 -6.383 1.00 73.25 97 GLY A N 1
ATOM 738 C CA . GLY A 1 97 ? -15.020 -3.640 -7.211 1.00 73.25 97 GLY A CA 1
ATOM 739 C C . GLY A 1 97 ? -16.253 -4.452 -7.615 1.00 73.25 97 GLY A C 1
ATOM 740 O O . GLY A 1 97 ? -16.165 -5.648 -7.866 1.00 73.25 97 GLY A O 1
ATOM 741 N N . SER A 1 98 ? -17.399 -3.774 -7.755 1.00 68.69 98 SER A N 1
ATOM 742 C CA . SER A 1 98 ? -18.617 -4.352 -8.347 1.00 68.69 98 SER A CA 1
ATOM 743 C C . SER A 1 98 ? -18.293 -5.146 -9.617 1.00 68.69 98 SER A C 1
ATOM 745 O O . SER A 1 98 ? -17.443 -4.716 -10.400 1.00 68.69 98 SER A O 1
ATOM 747 N N . ALA A 1 99 ? -19.010 -6.248 -9.864 1.00 73.00 99 ALA A N 1
ATOM 748 C CA . ALA A 1 99 ? -18.811 -7.145 -11.010 1.00 73.00 99 ALA A CA 1
ATOM 749 C C . ALA A 1 99 ? -18.761 -6.430 -12.380 1.00 73.00 99 ALA A C 1
ATOM 751 O O . ALA A 1 99 ? -18.213 -6.957 -13.345 1.00 73.00 99 ALA A O 1
ATOM 752 N N . SER A 1 100 ? -19.305 -5.211 -12.482 1.00 77.81 100 SER A N 1
ATOM 753 C CA . SER A 1 100 ? -19.232 -4.380 -13.690 1.00 77.81 100 SER A CA 1
ATOM 754 C C . SER A 1 100 ? -17.909 -3.623 -13.879 1.00 77.81 100 SER A C 1
ATOM 756 O O . SER A 1 100 ? -17.632 -3.122 -14.9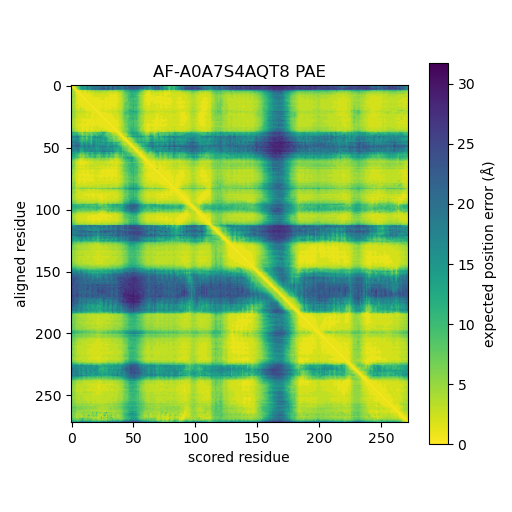68 1.00 77.81 100 SER A O 1
ATOM 758 N N . THR A 1 101 ? -17.110 -3.458 -12.825 1.00 78.44 101 THR A N 1
ATOM 759 C CA . THR A 1 101 ? -15.837 -2.732 -12.870 1.00 78.44 101 THR A CA 1
ATOM 760 C C . THR A 1 101 ? -14.689 -3.688 -13.160 1.00 78.44 101 THR A C 1
ATOM 762 O O . THR A 1 101 ? -14.546 -4.716 -12.510 1.00 78.44 101 THR A O 1
ATOM 765 N N . ARG A 1 102 ? -13.860 -3.351 -14.158 1.00 84.88 102 ARG A N 1
ATOM 766 C CA . ARG A 1 102 ? -12.640 -4.110 -14.464 1.00 84.88 102 ARG A CA 1
ATOM 767 C C . ARG A 1 102 ? -11.768 -4.208 -13.211 1.00 84.88 102 ARG A C 1
ATOM 769 O O . ARG A 1 102 ? -11.589 -3.198 -12.526 1.00 84.88 102 ARG A O 1
ATOM 776 N N . SER A 1 103 ? -11.207 -5.393 -12.972 1.00 89.94 103 SER A N 1
ATOM 777 C CA . SER A 1 103 ? -10.239 -5.639 -11.903 1.00 89.94 103 SER A CA 1
ATOM 778 C C . SER A 1 103 ? -9.136 -4.587 -11.939 1.00 89.94 103 SER A C 1
ATOM 780 O O . SER A 1 103 ? -8.611 -4.253 -13.008 1.00 89.94 103 SER A O 1
ATOM 782 N N . LYS A 1 104 ? -8.811 -4.029 -10.774 1.00 93.75 104 LYS A N 1
ATOM 783 C CA . LYS A 1 104 ? -7.752 -3.025 -10.659 1.00 93.75 104 LYS A CA 1
ATOM 784 C C . LYS A 1 104 ? -6.457 -3.727 -10.299 1.00 93.75 104 LYS A C 1
ATOM 786 O O . LYS A 1 104 ? -6.428 -4.557 -9.400 1.00 93.75 104 LYS A O 1
ATOM 791 N N . HIS A 1 105 ? -5.385 -3.388 -10.998 1.00 95.94 105 HIS A N 1
ATOM 792 C CA . HIS A 1 105 ? -4.064 -3.936 -10.728 1.00 95.94 105 HIS A CA 1
ATOM 793 C C . HIS A 1 105 ? -3.218 -2.903 -9.990 1.00 95.94 105 HIS A C 1
ATOM 795 O O . HIS A 1 105 ? -3.216 -1.718 -10.342 1.00 95.94 105 HIS A O 1
ATOM 801 N N . TYR A 1 106 ? -2.508 -3.368 -8.970 1.00 96.81 106 TYR A N 1
ATOM 802 C CA . TYR A 1 106 ? -1.611 -2.567 -8.150 1.00 96.81 106 TYR A CA 1
ATOM 803 C C . TYR A 1 106 ? -0.244 -3.229 -8.083 1.00 96.81 106 TYR A C 1
ATOM 805 O O . TYR A 1 106 ? -0.158 -4.444 -7.942 1.00 96.81 106 TYR A O 1
ATOM 813 N N . HIS A 1 107 ? 0.821 -2.441 -8.153 1.00 97.06 107 HIS A N 1
ATOM 814 C CA . HIS A 1 107 ? 2.196 -2.927 -8.150 1.00 97.06 107 HIS A CA 1
ATOM 815 C C . HIS A 1 107 ? 2.943 -2.373 -6.943 1.00 97.06 107 HIS A C 1
ATOM 817 O O . HIS A 1 107 ? 2.812 -1.189 -6.622 1.00 97.06 107 HIS A O 1
ATOM 823 N N . ALA A 1 108 ? 3.744 -3.215 -6.296 1.00 96.12 108 ALA A N 1
ATOM 824 C CA . ALA A 1 108 ? 4.671 -2.799 -5.249 1.00 96.12 108 ALA A CA 1
ATOM 825 C C . ALA A 1 108 ? 5.945 -3.644 -5.288 1.00 96.12 108 ALA A C 1
ATOM 827 O O . ALA A 1 108 ? 5.941 -4.773 -5.783 1.00 96.12 108 ALA A O 1
ATOM 828 N N . VAL A 1 109 ? 7.024 -3.090 -4.737 1.00 95.06 109 VAL A N 1
ATOM 829 C CA . VAL A 1 109 ? 8.264 -3.823 -4.466 1.00 95.06 109 VAL A CA 1
ATOM 830 C C . VAL A 1 109 ? 8.139 -4.429 -3.078 1.00 95.06 109 VAL A C 1
ATOM 832 O O . VAL A 1 109 ? 8.092 -3.707 -2.086 1.00 95.06 109 VAL A O 1
ATOM 835 N N . VAL A 1 110 ? 8.072 -5.751 -3.010 1.00 91.94 110 VAL A N 1
ATOM 836 C CA . VAL A 1 110 ? 7.797 -6.494 -1.781 1.00 91.94 110 VAL A CA 1
ATOM 837 C C . VAL A 1 110 ? 9.019 -7.305 -1.394 1.00 91.94 110 VAL A C 1
ATOM 839 O O . VAL A 1 110 ? 9.680 -7.908 -2.240 1.00 91.94 110 VAL A O 1
ATOM 842 N N . ASN A 1 111 ? 9.311 -7.357 -0.099 1.00 88.69 111 ASN A N 1
ATOM 843 C CA . ASN A 1 111 ? 10.291 -8.295 0.420 1.00 88.69 111 ASN A CA 1
ATOM 844 C C . ASN A 1 111 ? 9.650 -9.677 0.598 1.00 88.69 111 ASN A C 1
ATOM 846 O O . ASN A 1 111 ? 8.804 -9.880 1.460 1.00 88.69 111 ASN A O 1
ATOM 850 N N . THR A 1 112 ? 10.086 -10.638 -0.211 1.00 86.56 112 THR A N 1
ATOM 851 C CA . THR A 1 112 ? 9.579 -12.021 -0.211 1.00 86.56 112 THR A CA 1
ATOM 852 C C . THR A 1 112 ? 10.203 -12.900 0.872 1.00 86.56 112 THR A C 1
ATOM 854 O O . THR A 1 112 ? 9.695 -13.976 1.164 1.00 86.56 112 THR A O 1
ATOM 857 N N . THR A 1 113 ? 11.304 -12.451 1.477 1.00 78.56 113 THR A N 1
ATOM 858 C CA . THR A 1 113 ? 12.028 -13.172 2.542 1.00 78.56 113 THR A CA 1
ATOM 859 C C . THR A 1 113 ? 11.656 -12.688 3.941 1.00 78.56 113 THR A C 1
ATOM 861 O O . THR A 1 113 ? 12.177 -13.177 4.941 1.00 78.56 113 THR A O 1
ATOM 864 N N . ALA A 1 114 ? 10.780 -11.688 4.021 1.00 61.69 114 ALA A N 1
ATOM 865 C CA . ALA A 1 114 ? 10.672 -10.816 5.177 1.00 61.69 114 ALA A CA 1
ATOM 866 C C . ALA A 1 114 ? 10.023 -11.462 6.407 1.00 61.69 114 ALA A C 1
ATOM 868 O O . ALA A 1 114 ? 9.981 -10.827 7.449 1.00 61.69 114 ALA A O 1
ATOM 869 N N . ASP A 1 115 ? 9.559 -12.704 6.360 1.00 57.56 115 ASP A N 1
ATOM 870 C CA . ASP A 1 115 ? 8.731 -13.245 7.437 1.00 57.56 115 ASP A CA 1
ATOM 871 C C . ASP A 1 115 ? 9.412 -13.338 8.814 1.00 57.56 115 ASP A C 1
ATOM 873 O O . ASP A 1 115 ? 8.713 -13.339 9.827 1.00 57.56 115 ASP A O 1
ATOM 877 N N . GLU A 1 116 ? 10.747 -13.348 8.894 1.00 52.72 116 GLU A N 1
ATOM 878 C CA . GLU A 1 116 ? 11.477 -13.279 10.174 1.00 52.72 116 GLU A CA 1
ATOM 879 C C . GLU A 1 116 ? 12.071 -11.891 10.470 1.00 52.72 116 GLU A C 1
ATOM 881 O O . GLU A 1 116 ? 11.961 -11.397 11.593 1.00 52.72 116 GLU A O 1
ATOM 886 N N . ILE A 1 117 ? 12.645 -11.213 9.469 1.00 47.06 117 ILE A N 1
ATOM 887 C CA . ILE A 1 117 ? 13.298 -9.900 9.645 1.00 47.06 117 ILE A CA 1
ATOM 888 C C . ILE A 1 117 ? 12.271 -8.758 9.685 1.00 47.06 117 ILE A C 1
ATOM 890 O O . ILE A 1 117 ? 12.437 -7.802 10.441 1.00 47.06 117 ILE A O 1
ATOM 894 N N . ALA A 1 118 ? 11.160 -8.858 8.948 1.00 50.72 118 ALA A N 1
ATOM 895 C CA . ALA A 1 118 ? 10.072 -7.886 9.035 1.00 50.72 118 ALA A CA 1
ATOM 896 C C . ALA A 1 118 ? 9.408 -7.904 10.416 1.00 50.72 118 ALA A C 1
ATOM 898 O O . ALA A 1 118 ? 9.017 -6.859 10.935 1.00 50.72 118 ALA A O 1
ATOM 899 N N . LYS A 1 119 ? 9.331 -9.069 11.067 1.00 51.94 119 LYS A N 1
ATOM 900 C CA . LYS A 1 119 ? 8.744 -9.179 12.410 1.00 51.94 119 LYS A CA 1
ATOM 901 C C . LYS A 1 119 ? 9.603 -8.515 13.492 1.00 51.94 119 LYS A C 1
ATOM 903 O O . LYS A 1 119 ? 9.042 -8.030 14.473 1.00 51.94 119 LYS A O 1
ATOM 908 N N . SER A 1 120 ? 10.927 -8.451 13.331 1.00 52.94 120 SER A N 1
ATOM 909 C CA . SER A 1 120 ? 11.836 -7.855 14.324 1.00 52.94 120 SER A CA 1
ATOM 910 C C . SER A 1 120 ? 12.251 -6.412 13.996 1.00 52.94 120 SER A C 1
ATOM 912 O O . SER A 1 120 ? 12.290 -5.573 14.896 1.00 52.94 120 SER A O 1
ATOM 914 N N . GLU A 1 121 ? 12.469 -6.074 12.722 1.00 51.47 121 GLU A N 1
ATOM 915 C CA . GLU A 1 121 ? 13.068 -4.804 12.279 1.00 51.47 121 GLU A CA 1
ATOM 916 C C . GLU A 1 121 ? 12.317 -4.097 11.127 1.00 51.47 121 GLU A C 1
ATOM 918 O O . GLU A 1 121 ? 12.919 -3.335 10.366 1.00 51.47 121 GLU A O 1
ATOM 923 N N . THR A 1 122 ? 11.003 -4.295 10.974 1.00 57.12 122 THR A N 1
ATOM 924 C CA . THR A 1 122 ? 10.218 -3.556 9.961 1.00 57.12 122 THR A CA 1
ATOM 925 C C . THR A 1 122 ? 10.319 -2.035 10.090 1.00 57.12 122 THR A C 1
ATOM 927 O O . THR A 1 122 ? 10.635 -1.479 11.145 1.00 57.12 122 THR A O 1
ATOM 930 N N . VAL A 1 123 ? 9.907 -1.348 9.017 1.00 56.50 123 VAL A N 1
ATOM 931 C CA . VAL A 1 123 ? 9.500 0.070 9.027 1.00 56.50 123 VAL A CA 1
ATOM 932 C C . VAL A 1 123 ? 8.574 0.380 10.219 1.00 56.50 123 VAL A C 1
ATOM 934 O O . VAL A 1 123 ? 8.734 1.409 10.876 1.00 56.50 123 VAL A O 1
ATOM 937 N N . PHE A 1 124 ? 7.679 -0.547 10.582 1.00 62.44 124 PHE A N 1
ATOM 938 C CA . PHE A 1 124 ? 6.858 -0.450 11.792 1.00 62.44 124 PHE A CA 1
ATOM 939 C C . PHE A 1 124 ? 7.672 -0.485 13.088 1.00 62.44 124 PHE A C 1
ATOM 941 O O . PHE A 1 124 ? 7.347 0.239 14.023 1.00 62.44 124 PHE A O 1
ATOM 948 N N . SER A 1 125 ? 8.735 -1.284 13.176 1.00 64.31 125 SER A N 1
ATOM 949 C CA . SER A 1 125 ? 9.575 -1.374 14.376 1.00 64.31 125 SER A CA 1
ATOM 950 C C . SER A 1 125 ? 10.413 -0.118 14.625 1.00 64.31 125 SER A C 1
ATOM 952 O O . SER A 1 125 ? 10.577 0.266 15.785 1.00 64.31 125 SER A O 1
ATOM 954 N N . LYS A 1 126 ? 10.938 0.526 13.569 1.00 69.25 126 LYS A N 1
ATOM 955 C CA . LYS A 1 126 ? 11.887 1.652 13.699 1.00 69.25 126 LYS A CA 1
ATOM 956 C C . LYS A 1 126 ? 11.217 3.026 13.780 1.00 69.25 126 LYS A C 1
ATOM 958 O O . LYS A 1 126 ? 11.700 3.872 14.527 1.00 69.25 126 LYS A O 1
ATOM 963 N N . SER A 1 127 ? 10.109 3.247 13.072 1.00 79.88 127 SER A N 1
ATOM 964 C CA . SER A 1 127 ? 9.506 4.589 12.966 1.00 79.88 127 SER A CA 1
ATOM 965 C C . SER A 1 127 ? 8.453 4.900 14.037 1.00 79.88 12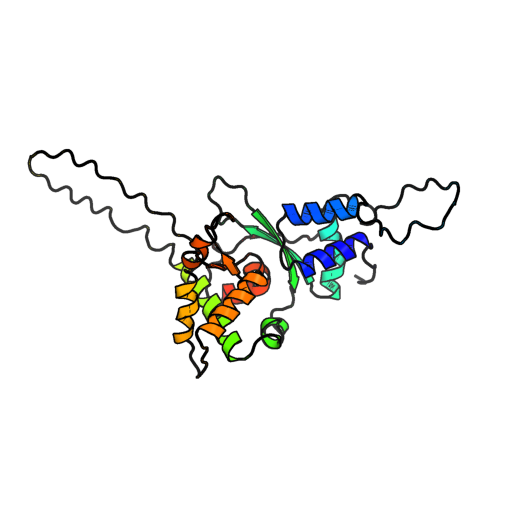7 SER A C 1
ATOM 967 O O . SER A 1 127 ? 7.957 6.021 14.104 1.00 79.88 127 SER A O 1
ATOM 969 N N . TRP A 1 128 ? 8.106 3.920 14.874 1.00 88.75 128 TRP A N 1
ATOM 970 C CA . TRP A 1 128 ? 6.957 3.987 15.777 1.00 88.75 128 TRP A CA 1
ATOM 971 C C . TRP A 1 128 ? 7.367 3.624 17.194 1.00 88.75 128 TRP A C 1
ATOM 973 O O . TRP A 1 128 ? 8.116 2.665 17.404 1.00 88.75 128 TRP A O 1
ATOM 983 N N . ASN A 1 129 ? 6.836 4.331 18.190 1.00 93.06 129 ASN A N 1
ATOM 984 C CA . ASN A 1 129 ? 7.051 3.944 19.583 1.00 93.06 129 ASN A CA 1
ATOM 985 C C . ASN A 1 129 ? 6.193 2.706 19.956 1.00 93.06 129 ASN A C 1
ATOM 987 O O . ASN A 1 129 ? 5.244 2.372 19.242 1.00 93.06 129 ASN A O 1
ATOM 991 N N . PRO A 1 130 ? 6.487 1.999 21.068 1.00 93.06 130 PRO A N 1
ATOM 992 C CA . PRO A 1 130 ? 5.771 0.772 21.432 1.00 93.06 130 PRO A CA 1
ATOM 993 C C . PRO A 1 130 ? 4.241 0.903 21.513 1.00 93.06 130 PRO A C 1
ATOM 995 O O . PRO A 1 130 ? 3.542 -0.028 21.116 1.00 93.06 130 PRO A O 1
ATOM 998 N N . HIS A 1 131 ? 3.723 2.046 21.977 1.00 95.88 131 HIS A N 1
ATOM 999 C CA . HIS A 1 131 ? 2.283 2.300 22.094 1.00 95.88 131 HIS A CA 1
ATOM 1000 C C . HIS A 1 131 ? 1.623 2.427 20.723 1.00 95.88 131 HIS A C 1
ATOM 1002 O O . HIS A 1 131 ? 0.579 1.831 20.470 1.00 95.88 131 HIS A O 1
ATOM 1008 N N . GLU A 1 132 ? 2.257 3.166 19.817 1.00 95.12 132 GLU A N 1
ATOM 1009 C CA . GLU A 1 132 ? 1.755 3.338 18.457 1.00 95.12 132 GLU A CA 1
ATOM 1010 C C . GLU A 1 132 ? 1.802 2.018 17.689 1.00 95.12 132 GLU A C 1
ATOM 1012 O O . GLU A 1 132 ? 0.844 1.685 17.006 1.00 95.12 132 GLU A O 1
ATOM 1017 N N . ARG A 1 133 ? 2.857 1.209 17.862 1.00 92.56 133 ARG A N 1
ATOM 1018 C CA . ARG A 1 133 ? 2.930 -0.136 17.261 1.00 92.56 133 ARG A CA 1
ATOM 1019 C C . ARG A 1 133 ? 1.846 -1.077 17.774 1.00 92.56 133 ARG A C 1
ATOM 1021 O O . ARG A 1 133 ? 1.360 -1.916 17.020 1.00 92.56 133 ARG A O 1
ATOM 1028 N N . ALA A 1 134 ? 1.506 -1.003 19.061 1.00 93.50 134 ALA A N 1
ATOM 1029 C CA . ALA A 1 134 ? 0.384 -1.764 19.606 1.00 93.50 134 ALA A CA 1
ATOM 1030 C C . ALA A 1 134 ? -0.933 -1.318 18.955 1.00 93.50 134 ALA A C 1
ATOM 1032 O O . ALA A 1 134 ? -1.724 -2.158 18.537 1.00 93.50 134 ALA A O 1
ATOM 1033 N N . PHE A 1 135 ? -1.111 -0.008 18.771 1.00 96.38 135 PHE A N 1
ATOM 1034 C CA . PHE A 1 135 ? -2.291 0.550 18.122 1.00 96.38 135 PHE A CA 1
ATOM 1035 C C . PHE A 1 135 ? -2.394 0.212 16.634 1.00 96.38 135 PHE A C 1
ATOM 1037 O O . PHE A 1 135 ? -3.468 -0.167 16.194 1.00 96.38 135 PHE A O 1
ATOM 1044 N N . VAL A 1 136 ? -1.297 0.238 15.869 1.00 94.75 136 VAL A N 1
ATOM 1045 C CA . VAL A 1 136 ? -1.298 -0.229 14.469 1.00 94.75 136 VAL A CA 1
ATOM 1046 C C . VAL A 1 136 ? -1.754 -1.680 14.383 1.00 94.75 136 VAL A C 1
ATOM 1048 O O . VAL A 1 136 ? -2.612 -2.000 13.572 1.00 94.75 136 VAL A O 1
ATOM 1051 N N . ARG A 1 137 ? -1.220 -2.560 15.240 1.00 93.62 137 ARG A N 1
ATOM 1052 C CA . ARG A 1 137 ? -1.628 -3.973 15.264 1.00 93.62 137 ARG A CA 1
ATOM 1053 C C . ARG A 1 137 ? -3.115 -4.135 15.572 1.00 93.62 137 ARG A C 1
ATOM 1055 O O . ARG A 1 137 ? -3.773 -4.947 14.932 1.00 93.62 137 ARG A O 1
ATOM 1062 N N . LEU A 1 138 ? -3.636 -3.339 16.505 1.00 95.69 138 LEU A N 1
ATOM 1063 C CA . LEU A 1 138 ? -5.058 -3.322 16.838 1.00 95.69 138 LEU A CA 1
ATOM 1064 C C . LEU A 1 138 ? -5.921 -2.824 15.668 1.00 95.69 138 LEU A C 1
ATOM 1066 O O . LEU A 1 138 ? -6.936 -3.435 15.366 1.00 95.69 138 LEU A O 1
ATOM 1070 N N . VAL A 1 139 ? -5.486 -1.770 14.972 1.00 96.75 139 VAL A N 1
ATOM 1071 C CA . VAL A 1 139 ? -6.150 -1.235 13.771 1.00 96.75 139 VAL A CA 1
ATOM 1072 C C . VAL A 1 139 ? -6.212 -2.272 12.656 1.00 96.75 139 VAL A C 1
ATOM 1074 O O . VAL A 1 139 ? -7.277 -2.476 12.084 1.00 96.75 139 VAL A O 1
A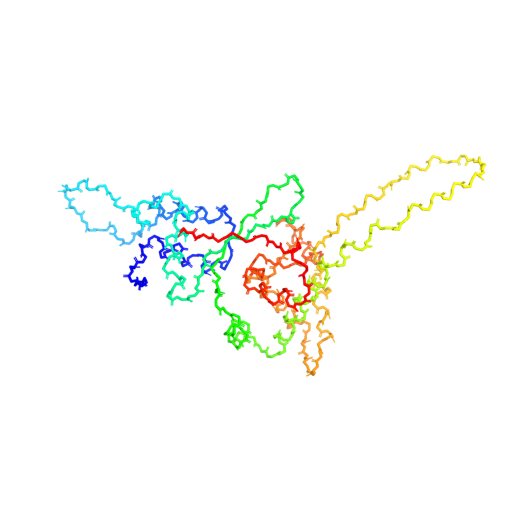TOM 1077 N N . ILE A 1 140 ? -5.093 -2.935 12.349 1.00 95.56 140 ILE A N 1
ATOM 1078 C CA . ILE A 1 140 ? -5.063 -3.963 11.302 1.00 95.56 140 ILE A CA 1
ATOM 1079 C C . ILE A 1 140 ? -5.962 -5.137 11.685 1.00 95.56 140 ILE A C 1
ATOM 1081 O O . ILE A 1 140 ? -6.738 -5.571 10.845 1.00 95.56 140 ILE A O 1
ATOM 1085 N N . ARG A 1 141 ? -5.917 -5.602 12.941 1.00 95.25 141 ARG A N 1
ATOM 1086 C CA . ARG A 1 141 ? -6.821 -6.654 13.427 1.00 95.25 141 ARG A CA 1
ATOM 1087 C C . ARG A 1 141 ? -8.288 -6.264 13.258 1.00 95.25 141 ARG A C 1
ATOM 1089 O O . ARG A 1 141 ? -9.004 -6.991 12.596 1.00 95.25 141 ARG A O 1
ATOM 1096 N N . ALA A 1 142 ? -8.696 -5.094 13.748 1.00 96.38 142 ALA A N 1
ATOM 1097 C CA . ALA A 1 142 ? -10.084 -4.647 13.637 1.00 96.38 142 ALA A CA 1
ATOM 1098 C C . ALA A 1 142 ? -10.568 -4.581 12.176 1.00 96.38 142 ALA A C 1
ATOM 1100 O O . ALA A 1 142 ? -11.701 -4.935 11.882 1.00 96.38 142 ALA A O 1
ATOM 1101 N N . LEU A 1 143 ? -9.707 -4.145 11.248 1.00 95.44 143 LEU A N 1
ATOM 1102 C CA . LEU A 1 143 ? -10.040 -4.117 9.821 1.00 95.44 143 LEU A CA 1
ATOM 1103 C C . LEU A 1 143 ? -10.110 -5.512 9.190 1.00 95.44 143 LEU A C 1
ATOM 1105 O O . LEU A 1 143 ? -10.875 -5.690 8.249 1.00 95.44 143 LEU A O 1
ATOM 1109 N N . VAL A 1 144 ? -9.309 -6.466 9.670 1.00 93.75 144 VAL A N 1
ATOM 1110 C CA . VAL A 1 144 ? -9.378 -7.870 9.242 1.00 93.75 144 VAL A CA 1
ATOM 1111 C C . VAL A 1 144 ? -10.667 -8.508 9.747 1.00 93.75 144 VAL A C 1
ATOM 1113 O O . VAL A 1 144 ? -11.390 -9.068 8.935 1.00 93.75 144 VAL A O 1
ATOM 1116 N N . ASP A 1 145 ? -10.983 -8.346 11.032 1.00 93.69 145 ASP A N 1
ATOM 1117 C CA . ASP A 1 145 ? -12.201 -8.883 11.649 1.00 93.69 145 ASP A CA 1
ATOM 1118 C C . ASP A 1 145 ? -13.453 -8.371 10.903 1.00 93.69 145 ASP A C 1
ATOM 1120 O O . ASP A 1 145 ? -14.314 -9.148 10.508 1.00 93.69 145 ASP A O 1
ATOM 1124 N N . GLN A 1 146 ? -13.485 -7.075 10.560 1.00 91.88 146 GLN A N 1
ATOM 1125 C CA . GLN A 1 146 ? -14.582 -6.467 9.796 1.00 91.88 146 GLN A CA 1
ATOM 1126 C C . GLN A 1 146 ? -14.778 -7.052 8.383 1.00 91.88 146 GLN A C 1
ATOM 1128 O O . GLN A 1 146 ? -15.853 -6.878 7.814 1.00 91.88 146 GLN A O 1
ATOM 1133 N N . CYS A 1 147 ? -13.754 -7.678 7.789 1.00 87.25 147 CYS A N 1
ATOM 1134 C CA . CYS A 1 147 ? -13.872 -8.308 6.468 1.00 87.25 147 CYS A CA 1
ATOM 1135 C C . CYS A 1 147 ? -14.537 -9.692 6.527 1.00 87.25 147 CYS A C 1
ATOM 1137 O O . CYS A 1 147 ? -15.020 -10.152 5.494 1.00 87.25 147 CYS A O 1
ATOM 1139 N N . GLU A 1 148 ? -14.530 -10.351 7.689 1.00 83.56 148 GLU A N 1
ATOM 1140 C CA . GLU A 1 148 ? -15.105 -11.691 7.878 1.00 83.56 148 GLU A CA 1
ATOM 1141 C C . GLU A 1 148 ? -16.602 -11.619 8.214 1.00 83.56 148 GLU A C 1
ATOM 1143 O O . GLU A 1 148 ? -17.382 -12.422 7.715 1.00 83.56 148 GLU A O 1
ATOM 1148 N N . ASP A 1 149 ? -17.023 -10.602 8.973 1.00 78.44 149 ASP A N 1
ATOM 1149 C CA . ASP A 1 149 ? -18.417 -10.435 9.422 1.00 78.44 149 ASP A CA 1
ATOM 1150 C C . ASP A 1 149 ? -19.435 -10.197 8.276 1.00 78.44 149 ASP A C 1
ATOM 1152 O O . ASP A 1 149 ? -20.636 -10.138 8.521 1.00 78.44 149 ASP A O 1
ATOM 1156 N N . GLU A 1 150 ? -18.999 -10.024 7.021 1.00 68.75 150 GLU A N 1
ATOM 1157 C CA . GLU A 1 150 ? -19.903 -9.724 5.896 1.00 68.75 150 GLU A CA 1
ATOM 1158 C C . GLU A 1 150 ? -20.631 -10.954 5.314 1.00 68.75 150 GLU A C 1
ATOM 1160 O O . GLU A 1 150 ? -21.574 -10.770 4.543 1.00 68.75 150 GLU A O 1
ATOM 1165 N N . ASP A 1 151 ? -20.239 -12.182 5.675 1.00 63.62 151 ASP A N 1
ATOM 1166 C CA . ASP A 1 151 ? -20.779 -13.413 5.065 1.00 63.62 151 ASP A CA 1
ATOM 1167 C C . ASP A 1 151 ? -21.901 -14.103 5.866 1.00 63.62 151 ASP A C 1
ATOM 1169 O O . ASP A 1 151 ? -22.530 -15.024 5.347 1.00 63.62 151 ASP A O 1
ATOM 1173 N N . GLU A 1 152 ? -22.180 -13.687 7.106 1.00 62.84 152 GLU A N 1
ATOM 1174 C CA . GLU A 1 152 ? -23.128 -14.401 7.988 1.00 62.84 152 GLU A CA 1
ATOM 1175 C C . GLU A 1 152 ? -24.592 -13.901 7.898 1.00 62.84 152 GLU A C 1
ATOM 1177 O O . GLU A 1 152 ? -25.492 -14.535 8.443 1.00 62.84 152 GLU A O 1
ATOM 1182 N N . ASP A 1 153 ? -24.874 -12.821 7.156 1.00 59.16 153 ASP A N 1
ATOM 1183 C CA . ASP A 1 153 ? -26.194 -12.153 7.114 1.00 59.16 153 ASP A CA 1
ATOM 1184 C C . ASP A 1 153 ? -27.095 -12.561 5.912 1.00 59.16 153 ASP A C 1
ATOM 1186 O O . ASP A 1 153 ? -27.922 -11.756 5.444 1.00 59.16 153 ASP A O 1
ATOM 1190 N N . GLU A 1 154 ? -26.930 -13.767 5.349 1.00 57.31 154 GLU A N 1
ATOM 1191 C CA . GLU A 1 154 ? -27.726 -14.245 4.194 1.00 57.31 154 GLU A CA 1
ATOM 1192 C C . GLU A 1 154 ? -28.869 -15.229 4.514 1.00 57.31 154 GLU A C 1
ATOM 1194 O O . GLU A 1 154 ? -29.661 -15.496 3.610 1.00 57.31 154 GLU A O 1
ATOM 1199 N N . ASP A 1 155 ? -29.049 -15.684 5.760 1.00 57.34 155 ASP A N 1
ATOM 1200 C CA . ASP A 1 155 ? -29.949 -16.825 6.034 1.00 57.34 155 ASP A CA 1
ATOM 1201 C C . ASP A 1 155 ? -31.249 -16.550 6.822 1.00 57.34 155 ASP A C 1
ATOM 1203 O O . ASP A 1 155 ? -32.038 -17.481 6.971 1.00 57.34 155 ASP A O 1
ATOM 1207 N N . ASP A 1 156 ? -31.554 -15.322 7.258 1.00 58.09 156 ASP A N 1
ATOM 1208 C CA . ASP A 1 156 ? -32.787 -15.065 8.029 1.00 58.09 156 ASP A CA 1
ATOM 1209 C C . ASP A 1 156 ? -33.817 -14.205 7.272 1.00 58.09 156 ASP A C 1
ATOM 1211 O O . ASP A 1 156 ? -33.581 -13.039 6.948 1.00 58.09 156 ASP A O 1
ATOM 1215 N N . ASP A 1 157 ? -34.968 -14.842 7.028 1.00 57.34 157 ASP A N 1
ATOM 1216 C CA . ASP A 1 157 ? -36.317 -14.300 6.779 1.00 57.34 157 ASP A CA 1
ATOM 1217 C C . ASP A 1 157 ? -36.935 -14.730 5.440 1.00 57.34 157 ASP A C 1
ATOM 1219 O O . ASP A 1 157 ? -37.399 -13.923 4.629 1.00 57.34 157 ASP A O 1
ATOM 1223 N N . ASN A 1 158 ? -37.008 -16.048 5.242 1.00 53.22 158 ASN A N 1
ATOM 1224 C CA . ASN A 1 158 ? -38.085 -16.658 4.464 1.00 53.22 158 ASN A CA 1
ATOM 1225 C C . ASN A 1 158 ? -39.068 -17.369 5.414 1.00 53.22 158 ASN A C 1
ATOM 1227 O O . ASN A 1 158 ? -39.446 -18.514 5.169 1.00 53.22 158 ASN A O 1
ATOM 1231 N N . ASP A 1 159 ? -39.453 -16.692 6.505 1.00 58.00 159 ASP A N 1
ATOM 1232 C CA . ASP A 1 159 ? -40.656 -17.037 7.270 1.00 58.00 159 ASP A CA 1
ATOM 1233 C C . ASP A 1 159 ? -41.868 -16.539 6.478 1.00 58.00 159 ASP A C 1
ATOM 1235 O O . ASP A 1 159 ? -42.417 -15.451 6.655 1.00 58.00 159 ASP A O 1
ATOM 1239 N N . ASP A 1 160 ? -42.210 -17.393 5.523 1.00 56.44 160 ASP A N 1
ATOM 1240 C CA . ASP A 1 160 ? -43.438 -17.460 4.748 1.00 56.44 160 ASP A CA 1
ATOM 1241 C C . ASP A 1 160 ? -44.603 -17.844 5.695 1.00 56.44 160 ASP A C 1
ATOM 1243 O O . ASP A 1 160 ? -45.279 -18.852 5.493 1.00 56.44 160 ASP A O 1
ATOM 1247 N N . ASP A 1 161 ? -44.837 -17.065 6.761 1.00 57.59 161 ASP A N 1
ATOM 1248 C CA . ASP A 1 161 ? -46.052 -17.174 7.582 1.00 57.59 161 ASP A CA 1
ATOM 1249 C C . ASP A 1 161 ? -47.179 -16.414 6.877 1.00 57.59 161 ASP A C 1
ATOM 1251 O O . ASP A 1 161 ? -47.578 -15.289 7.186 1.00 57.59 161 ASP A O 1
ATOM 1255 N N . ASN A 1 162 ? -47.634 -17.089 5.831 1.00 54.69 162 ASN A N 1
ATOM 1256 C CA . ASN A 1 162 ? -48.816 -16.827 5.047 1.00 54.69 162 ASN A CA 1
ATOM 1257 C C . ASN A 1 162 ? -50.051 -17.192 5.892 1.00 54.69 162 ASN A C 1
ATOM 1259 O O . ASN A 1 162 ? -50.642 -18.249 5.682 1.00 54.69 162 ASN A O 1
ATOM 1263 N N . ASP A 1 163 ? -50.408 -16.342 6.856 1.00 55.19 163 ASP A N 1
ATOM 1264 C CA . ASP A 1 163 ? -51.726 -16.382 7.494 1.00 55.19 163 ASP A CA 1
ATOM 1265 C C . ASP A 1 163 ? -52.594 -15.245 6.932 1.00 55.19 163 ASP A C 1
ATOM 1267 O O . ASP A 1 163 ? -52.376 -14.056 7.180 1.00 55.19 163 ASP A O 1
ATOM 1271 N N . ASP A 1 164 ? -53.554 -15.683 6.115 1.00 66.75 164 ASP A N 1
ATOM 1272 C CA . ASP A 1 164 ? -54.762 -14.983 5.688 1.00 66.75 164 ASP A CA 1
ATOM 1273 C C . ASP A 1 164 ? -55.406 -14.199 6.851 1.00 66.75 164 ASP A C 1
ATOM 1275 O O . ASP A 1 164 ? -55.609 -14.752 7.931 1.00 66.75 164 ASP A O 1
ATOM 1279 N N . ASP A 1 165 ? -55.754 -12.924 6.633 1.00 55.09 165 ASP A N 1
ATOM 1280 C CA . ASP A 1 165 ? -57.154 -12.458 6.699 1.00 55.09 165 ASP A CA 1
ATOM 1281 C C . ASP A 1 165 ? -57.282 -10.913 6.624 1.00 55.09 165 ASP A C 1
ATOM 1283 O O . ASP A 1 165 ? -56.680 -10.162 7.391 1.00 55.09 165 ASP A O 1
ATOM 1287 N N . ASP A 1 166 ? -58.159 -10.504 5.699 1.00 55.72 166 ASP A N 1
ATOM 1288 C CA . ASP A 1 166 ? -59.067 -9.344 5.687 1.00 55.72 166 ASP A CA 1
ATOM 1289 C C . ASP A 1 166 ? -58.560 -7.882 5.576 1.00 55.72 166 ASP A C 1
ATOM 1291 O O . ASP A 1 166 ? -58.105 -7.246 6.525 1.00 55.72 166 ASP A O 1
ATOM 1295 N N . ASP A 1 167 ? -58.786 -7.339 4.366 1.00 63.91 167 ASP A N 1
ATOM 1296 C CA . ASP A 1 167 ? -59.511 -6.093 4.042 1.00 63.91 167 ASP A CA 1
ATOM 1297 C C . ASP A 1 167 ? -59.340 -4.861 4.963 1.00 63.91 167 ASP A C 1
ATOM 1299 O O . ASP A 1 167 ? -59.994 -4.740 5.995 1.00 63.91 167 ASP A O 1
ATOM 1303 N N . ASP A 1 168 ? -58.553 -3.870 4.519 1.00 54.16 168 ASP A N 1
ATOM 1304 C CA . ASP A 1 168 ? -59.064 -2.538 4.122 1.00 54.16 168 ASP A CA 1
ATOM 1305 C C . ASP A 1 168 ? -57.922 -1.542 3.800 1.00 54.16 168 ASP A C 1
ATOM 1307 O O . ASP A 1 168 ? -56.929 -1.427 4.517 1.00 54.16 168 ASP A O 1
ATOM 1311 N N . ASP A 1 169 ? -58.107 -0.829 2.683 1.00 57.84 169 ASP A N 1
ATOM 1312 C CA . ASP A 1 169 ? -57.533 0.458 2.254 1.00 57.84 169 ASP A CA 1
ATOM 1313 C C . ASP A 1 169 ? -56.332 1.057 3.025 1.00 57.84 169 ASP A C 1
ATOM 1315 O O . ASP A 1 169 ? -56.493 1.615 4.105 1.00 57.84 169 ASP A O 1
ATOM 1319 N N . GLU A 1 170 ? -55.165 1.151 2.366 1.00 51.25 170 GLU A N 1
ATOM 1320 C CA . GLU A 1 170 ? -54.418 2.420 2.242 1.00 51.25 170 GLU A CA 1
ATOM 1321 C C . GLU A 1 170 ? -53.255 2.312 1.228 1.00 51.25 170 GLU A C 1
ATOM 1323 O O . GLU A 1 170 ? -52.389 1.438 1.308 1.00 51.25 170 GLU A O 1
ATOM 1328 N N . GLU A 1 171 ? -53.215 3.240 0.260 1.00 53.62 171 GLU A N 1
ATOM 1329 C CA . GLU A 1 171 ? -52.149 3.441 -0.737 1.00 53.62 171 GLU A CA 1
ATOM 1330 C C . GLU A 1 171 ? -50.808 3.848 -0.079 1.00 53.62 171 GLU A C 1
ATOM 1332 O O . GLU A 1 171 ? -50.326 4.977 -0.192 1.00 53.62 171 GLU A O 1
ATOM 1337 N N . GLY A 1 172 ? -50.162 2.921 0.621 1.00 46.69 172 GLY A N 1
ATOM 1338 C CA . GLY A 1 172 ? -48.852 3.107 1.234 1.00 46.69 172 GLY A CA 1
ATOM 1339 C C . GLY A 1 172 ? -47.749 2.508 0.372 1.00 46.69 172 GLY A C 1
ATOM 1340 O O . GLY A 1 172 ? -47.330 1.379 0.602 1.00 46.69 172 GLY A O 1
ATOM 1341 N N . GLY A 1 173 ? -47.248 3.255 -0.616 1.00 51.59 173 GLY A N 1
ATOM 1342 C CA . GLY A 1 173 ? -46.103 2.857 -1.443 1.00 51.59 173 GLY A CA 1
ATOM 1343 C C . GLY A 1 173 ? -44.852 2.562 -0.606 1.00 51.59 173 GLY A C 1
ATOM 1344 O O . GLY A 1 173 ? -44.024 3.447 -0.369 1.00 51.59 173 GLY A O 1
ATOM 1345 N N . GLY A 1 174 ? -44.712 1.309 -0.169 1.00 47.84 174 GLY A N 1
ATOM 1346 C CA . GLY A 1 174 ? -43.580 0.793 0.584 1.00 47.84 174 GLY A CA 1
ATOM 1347 C C . GLY A 1 174 ? -42.301 0.948 -0.224 1.00 47.84 174 GLY A C 1
ATOM 1348 O O . GLY A 1 174 ? -41.999 0.159 -1.120 1.00 47.84 174 GLY A O 1
ATOM 1349 N N . LYS A 1 175 ? -41.527 1.996 0.078 1.00 52.53 175 LYS A N 1
ATOM 1350 C CA . LYS A 1 175 ? -40.172 2.163 -0.447 1.00 52.53 175 LYS A CA 1
ATOM 1351 C C . LYS A 1 175 ? -39.334 1.006 0.077 1.00 52.53 175 LYS A C 1
ATOM 1353 O O . LYS A 1 175 ? -38.813 1.086 1.188 1.00 52.53 175 LYS A O 1
ATOM 1358 N N . ARG A 1 176 ? -39.201 -0.045 -0.737 1.00 52.66 176 ARG A N 1
ATOM 1359 C CA . ARG A 1 176 ? -38.210 -1.110 -0.569 1.00 52.66 176 ARG A CA 1
ATOM 1360 C C . ARG A 1 176 ? -36.867 -0.439 -0.298 1.00 52.66 176 ARG A C 1
ATOM 1362 O O . ARG A 1 176 ? -36.270 0.168 -1.189 1.00 52.66 176 ARG A O 1
ATOM 1369 N N . ARG A 1 177 ? -36.444 -0.452 0.967 1.00 51.97 177 ARG A N 1
ATOM 1370 C CA . ARG A 1 177 ? -35.129 0.024 1.382 1.00 51.97 177 ARG A CA 1
ATOM 1371 C C . ARG A 1 177 ? -34.139 -0.951 0.766 1.00 51.97 177 ARG A C 1
ATOM 1373 O O . ARG A 1 177 ? -33.946 -2.034 1.296 1.00 51.97 177 ARG A O 1
ATOM 1380 N N . GLY A 1 178 ? -33.576 -0.595 -0.388 1.00 53.41 178 GLY A N 1
ATOM 1381 C CA . GLY A 1 178 ? -32.488 -1.368 -0.971 1.00 53.41 178 GLY A CA 1
ATOM 1382 C C . GLY A 1 178 ? -31.402 -1.542 0.086 1.00 53.41 178 GLY A C 1
ATOM 1383 O O . GLY A 1 178 ? -30.946 -0.537 0.646 1.00 53.41 178 GLY A O 1
ATOM 1384 N N . LYS A 1 179 ? -31.056 -2.801 0.391 1.00 51.34 179 LYS A N 1
ATOM 1385 C CA . LYS A 1 179 ? -29.932 -3.176 1.259 1.00 51.34 179 LYS A CA 1
ATOM 1386 C C . LYS A 1 179 ? -28.728 -2.399 0.718 1.00 51.34 179 LYS A C 1
ATOM 1388 O O . LYS A 1 179 ? -28.365 -2.542 -0.451 1.00 51.34 179 LYS A O 1
ATOM 1393 N N . LYS A 1 180 ? -28.231 -1.428 1.494 1.00 54.41 180 LYS A N 1
ATOM 1394 C CA . LYS A 1 180 ? -27.054 -0.662 1.075 1.00 54.41 180 LYS A CA 1
ATOM 1395 C C . LYS A 1 180 ? -25.909 -1.667 0.976 1.00 54.41 180 LYS A C 1
ATOM 1397 O O . LYS A 1 180 ? -25.810 -2.486 1.886 1.00 54.41 180 LYS A O 1
ATOM 1402 N N . PRO A 1 181 ? -25.085 -1.621 -0.081 1.00 55.75 181 PRO A N 1
ATOM 1403 C CA . PRO A 1 181 ? -23.902 -2.466 -0.138 1.00 55.75 181 PRO A CA 1
ATOM 1404 C C . PRO A 1 181 ? -23.101 -2.232 1.145 1.00 55.75 181 PRO A C 1
ATOM 1406 O O . PRO A 1 181 ? -22.834 -1.072 1.487 1.00 55.75 181 PRO A O 1
ATOM 1409 N N . SER A 1 182 ? -22.817 -3.310 1.877 1.00 59.28 182 SER A N 1
ATOM 1410 C CA . SER A 1 182 ? -21.891 -3.297 3.004 1.00 59.28 182 SER A CA 1
ATOM 1411 C C . SER A 1 182 ? -20.593 -2.682 2.495 1.00 59.28 182 SER A C 1
ATOM 1413 O O . SER A 1 182 ? -20.027 -3.093 1.482 1.00 59.28 182 SER A O 1
ATOM 1415 N N . SER A 1 183 ? -20.204 -1.555 3.083 1.00 67.19 183 SER A N 1
ATOM 1416 C CA . SER A 1 183 ? -18.938 -0.936 2.731 1.00 67.19 183 SER A CA 1
ATOM 1417 C C . SER A 1 183 ? -17.862 -1.620 3.554 1.00 67.19 183 SER A C 1
ATOM 1419 O O . SER A 1 183 ? -17.805 -1.368 4.757 1.00 67.19 183 SER A O 1
ATOM 1421 N N . ILE A 1 184 ? -17.006 -2.402 2.902 1.00 81.19 184 ILE A N 1
ATOM 1422 C CA . ILE A 1 184 ? -15.793 -2.964 3.497 1.00 81.19 184 ILE A CA 1
ATOM 1423 C C . ILE A 1 184 ? -14.994 -1.801 4.107 1.00 81.19 184 ILE A C 1
ATOM 1425 O O . ILE A 1 184 ? -14.493 -0.923 3.397 1.00 81.19 184 ILE A O 1
ATOM 1429 N N . GLY A 1 185 ? -14.969 -1.713 5.438 1.00 91.25 185 GLY A N 1
ATOM 1430 C CA . GLY A 1 185 ? -14.214 -0.699 6.171 1.00 91.25 185 GLY A CA 1
ATOM 1431 C C . GLY A 1 185 ? -14.912 -0.102 7.394 1.00 91.25 185 GLY A C 1
ATOM 1432 O O . GLY A 1 185 ? -16.131 -0.076 7.528 1.00 91.25 185 GLY A O 1
ATOM 1433 N N . ILE A 1 186 ? -14.100 0.465 8.284 1.00 94.56 186 ILE A N 1
ATOM 1434 C CA . ILE A 1 186 ? -14.530 1.048 9.560 1.00 94.56 186 ILE A CA 1
ATOM 1435 C C . ILE A 1 186 ? -14.522 2.571 9.447 1.00 94.56 186 ILE A C 1
ATOM 1437 O O . ILE A 1 186 ? -13.581 3.162 8.912 1.00 94.56 186 ILE A O 1
ATOM 1441 N N . ARG A 1 187 ? -15.542 3.259 9.975 1.00 94.00 187 ARG A N 1
ATOM 1442 C CA . ARG A 1 187 ? -15.545 4.734 9.999 1.00 94.00 187 ARG A CA 1
ATOM 1443 C C . ARG A 1 187 ? -14.313 5.248 10.736 1.00 94.00 187 ARG A C 1
ATOM 1445 O O . ARG A 1 187 ? -13.987 4.776 11.823 1.00 94.00 187 ARG A O 1
ATOM 1452 N N . ARG A 1 188 ? -13.670 6.290 10.202 1.00 94.44 188 ARG A N 1
ATOM 1453 C CA . ARG A 1 188 ? -12.437 6.849 10.783 1.00 94.44 188 ARG A CA 1
ATOM 1454 C C . ARG A 1 188 ? -12.536 7.140 12.285 1.00 94.44 188 ARG A C 1
ATOM 1456 O O . ARG A 1 188 ? -11.585 6.882 13.016 1.00 94.44 188 ARG A O 1
ATOM 1463 N N . ALA A 1 189 ? -13.659 7.696 12.740 1.00 94.12 189 ALA A N 1
ATOM 1464 C CA . ALA A 1 189 ? -13.869 8.009 14.153 1.00 94.12 189 ALA A CA 1
ATOM 1465 C C . ALA A 1 189 ? -13.899 6.748 15.033 1.00 94.12 189 ALA A C 1
ATOM 1467 O O . ALA A 1 189 ? -13.279 6.734 16.094 1.00 94.12 189 ALA A O 1
ATOM 1468 N N . ASP A 1 190 ? -14.560 5.690 14.564 1.00 96.19 190 ASP A N 1
ATOM 1469 C CA . ASP A 1 190 ? -14.661 4.413 15.273 1.00 96.19 190 ASP A CA 1
ATOM 1470 C C . ASP A 1 190 ? -13.285 3.738 15.337 1.00 96.19 190 ASP A C 1
ATOM 1472 O O . ASP A 1 190 ? -12.835 3.348 16.412 1.00 96.19 190 ASP A O 1
ATOM 1476 N N . LEU A 1 191 ? -12.539 3.758 14.227 1.00 95.88 191 LEU A N 1
ATOM 1477 C CA . LEU A 1 191 ? -11.176 3.229 14.165 1.00 95.88 191 LEU A CA 1
ATOM 1478 C C . LEU A 1 191 ? -10.194 3.986 15.079 1.00 95.88 191 LEU A C 1
ATOM 1480 O O . LEU A 1 191 ? -9.251 3.408 15.604 1.00 95.88 191 LEU A O 1
ATOM 1484 N N . ILE A 1 192 ? -10.398 5.286 15.308 1.00 96.88 192 ILE A N 1
ATOM 1485 C CA . ILE A 1 192 ? -9.616 6.058 16.290 1.00 96.88 192 ILE A CA 1
ATOM 1486 C C . ILE A 1 192 ? -10.032 5.707 17.729 1.00 96.88 192 ILE A C 1
ATOM 1488 O O . ILE A 1 192 ? -9.227 5.813 18.663 1.00 96.88 192 ILE A O 1
ATOM 1492 N N . ASN A 1 193 ? -11.291 5.322 17.936 1.00 97.31 193 ASN A N 1
ATOM 1493 C CA . ASN A 1 193 ? -11.830 5.010 19.254 1.00 97.31 193 ASN A CA 1
ATOM 1494 C C . ASN A 1 193 ? -11.365 3.668 19.803 1.00 97.31 193 ASN A C 1
ATOM 1496 O O . ASN A 1 193 ? -11.149 3.620 21.010 1.00 97.31 193 ASN A O 1
ATOM 1500 N N . ILE A 1 194 ? -11.022 2.687 18.961 1.00 97.94 194 ILE A N 1
ATOM 1501 C CA . ILE A 1 194 ? -10.450 1.405 19.424 1.00 97.94 194 ILE A CA 1
ATOM 1502 C C . ILE A 1 194 ? -9.146 1.576 20.226 1.00 97.94 194 ILE A C 1
ATOM 1504 O O . ILE A 1 194 ? -8.672 0.652 20.870 1.00 97.94 194 ILE A O 1
ATOM 1508 N N . ARG A 1 195 ? -8.537 2.774 20.249 1.00 97.75 195 ARG A N 1
ATOM 1509 C CA . ARG A 1 195 ? -7.398 3.076 21.134 1.00 97.75 195 ARG A CA 1
ATOM 1510 C C . ARG A 1 195 ? -7.716 2.831 22.616 1.00 97.75 195 ARG A C 1
ATOM 1512 O O . ARG A 1 195 ? -6.781 2.672 23.397 1.00 97.75 195 ARG A O 1
ATOM 1519 N N . SER A 1 196 ? -8.994 2.878 23.018 1.00 97.50 196 SER A N 1
ATOM 1520 C CA . SER A 1 196 ? -9.423 2.535 24.381 1.00 97.50 196 SER A CA 1
ATOM 1521 C C . SER A 1 196 ? -9.181 1.070 24.720 1.00 97.50 196 SER A C 1
ATOM 1523 O O . SER A 1 196 ? -9.032 0.750 25.896 1.00 97.50 196 SER A O 1
ATOM 1525 N N . ASP A 1 197 ? -9.081 0.224 23.698 1.00 97.62 197 ASP A N 1
ATOM 1526 C CA . ASP A 1 197 ? -9.018 -1.230 23.814 1.00 97.62 197 ASP A CA 1
ATOM 1527 C C . ASP A 1 197 ? -7.557 -1.718 23.803 1.00 97.62 197 ASP A C 1
ATOM 1529 O O . ASP A 1 197 ? -7.269 -2.909 23.727 1.00 97.62 197 ASP A O 1
ATOM 1533 N N . LEU A 1 198 ? -6.596 -0.788 23.891 1.00 97.06 198 LEU A N 1
ATOM 1534 C CA . LEU A 1 198 ? -5.182 -1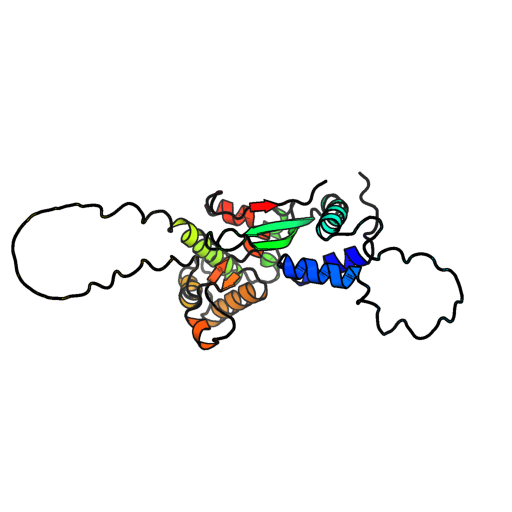.105 24.047 1.00 97.06 198 LEU A CA 1
ATOM 1535 C C . LEU A 1 198 ? -4.916 -1.777 25.401 1.00 97.06 198 LEU A C 1
ATOM 1537 O O . LEU A 1 198 ? -5.050 -1.175 26.467 1.00 97.06 198 LEU A O 1
ATOM 1541 N N . GLU A 1 199 ? -4.460 -3.022 25.343 1.00 94.75 199 GLU A N 1
ATOM 1542 C CA . GLU A 1 199 ? -4.105 -3.822 26.514 1.00 94.75 199 GLU A CA 1
ATOM 1543 C C . GLU A 1 199 ? -2.644 -3.603 26.962 1.00 94.75 199 GLU A C 1
ATOM 1545 O O . GLU A 1 199 ? -1.897 -2.797 26.405 1.00 94.75 199 GLU A O 1
ATOM 1550 N N . GLY A 1 200 ? -2.198 -4.314 28.006 1.00 93.25 200 GLY A N 1
ATOM 1551 C CA . GLY A 1 200 ? -0.776 -4.368 28.387 1.00 93.25 200 GLY A CA 1
ATOM 1552 C C . GLY A 1 200 ? -0.188 -3.055 28.921 1.00 93.25 200 GLY A C 1
ATOM 1553 O O . GLY A 1 200 ? 1.028 -2.878 28.927 1.00 93.25 200 GLY A O 1
ATOM 1554 N N . GLY A 1 201 ? -1.038 -2.121 29.356 1.00 94.44 201 GLY A N 1
ATOM 1555 C CA . GLY A 1 201 ? -0.618 -0.804 29.840 1.00 94.44 201 GLY A CA 1
ATOM 1556 C C . GLY A 1 201 ? -0.267 0.189 28.728 1.00 94.44 201 GLY A C 1
ATOM 1557 O O . GLY A 1 201 ? 0.179 1.300 29.029 1.00 94.44 201 GLY A O 1
ATOM 1558 N N . PHE A 1 202 ? -0.482 -0.164 27.456 1.00 96.31 202 PHE A N 1
ATOM 1559 C CA . PHE A 1 202 ? -0.319 0.781 26.360 1.00 96.31 202 PHE A CA 1
ATOM 1560 C C . PHE A 1 202 ? -1.450 1.819 26.372 1.00 96.31 202 PHE A C 1
ATOM 1562 O O . PHE A 1 202 ? -2.608 1.484 26.585 1.00 96.31 202 PHE A O 1
ATOM 1569 N N . LYS A 1 203 ? -1.125 3.100 26.154 1.00 96.94 203 LYS A N 1
ATOM 1570 C CA . LYS A 1 203 ? -2.109 4.182 26.054 1.00 96.94 203 LYS A CA 1
ATOM 1571 C C . LYS A 1 203 ? -1.713 5.147 24.947 1.00 96.94 203 LYS A C 1
ATOM 1573 O O . LYS A 1 203 ? -0.535 5.464 24.809 1.00 96.94 203 LYS A O 1
ATOM 1578 N N . LEU A 1 204 ? -2.705 5.641 24.215 1.00 97.81 204 LEU A N 1
ATOM 1579 C CA . LEU A 1 204 ? -2.557 6.752 23.280 1.00 97.81 204 LEU A CA 1
ATOM 1580 C C . LEU A 1 204 ? -3.625 7.805 23.557 1.00 97.81 204 LEU A C 1
ATOM 1582 O O . LEU A 1 204 ? -4.777 7.484 23.860 1.00 97.81 204 LEU A O 1
ATOM 1586 N N . THR A 1 205 ? -3.253 9.074 23.422 1.00 97.81 205 THR A N 1
ATOM 1587 C CA . THR A 1 205 ? -4.234 10.161 23.381 1.00 97.81 205 THR A CA 1
ATOM 1588 C C . THR A 1 205 ? -5.021 10.120 22.068 1.00 97.81 205 THR A C 1
ATOM 1590 O O . THR A 1 205 ? -4.621 9.469 21.098 1.00 97.81 205 THR A O 1
ATOM 1593 N N . LEU A 1 206 ? -6.143 10.845 22.020 1.00 97.12 206 LEU A N 1
ATOM 1594 C CA . LEU A 1 206 ? -6.930 10.997 20.793 1.00 97.12 206 LEU A CA 1
ATOM 1595 C C . LEU A 1 206 ? -6.083 11.569 19.643 1.00 97.12 206 LEU A C 1
ATOM 1597 O O . LEU A 1 206 ? -6.131 11.055 18.525 1.00 97.12 206 LEU A O 1
ATOM 1601 N N . ASP A 1 207 ? -5.265 12.583 19.930 1.00 97.38 207 ASP A N 1
ATOM 1602 C CA . ASP A 1 207 ? -4.408 13.236 18.935 1.00 97.38 207 ASP A CA 1
ATOM 1603 C C . ASP A 1 207 ? -3.321 12.293 18.410 1.00 97.38 207 ASP A C 1
ATOM 1605 O O . ASP A 1 207 ? -3.043 12.264 17.211 1.00 97.38 207 ASP A O 1
ATOM 1609 N N . GLN A 1 208 ? -2.731 11.473 19.287 1.00 97.00 208 GLN A N 1
ATOM 1610 C CA . GLN A 1 208 ? -1.738 10.480 18.881 1.00 97.00 208 GLN A CA 1
ATOM 1611 C C . GLN A 1 208 ? -2.352 9.409 17.977 1.00 97.00 208 GLN A C 1
ATOM 1613 O O . GLN A 1 208 ? -1.791 9.129 16.920 1.00 97.00 208 GLN A O 1
ATOM 1618 N N . ALA A 1 209 ? -3.511 8.857 18.347 1.00 97.56 209 ALA A N 1
ATOM 1619 C CA . ALA A 1 209 ? -4.228 7.889 17.517 1.00 97.56 209 ALA A CA 1
ATOM 1620 C C . ALA A 1 209 ? -4.632 8.494 16.160 1.00 97.56 209 ALA A C 1
ATOM 1622 O O . ALA A 1 209 ? -4.428 7.881 15.115 1.00 97.56 209 ALA A O 1
ATOM 1623 N N . THR A 1 210 ? -5.117 9.739 16.157 1.00 96.12 210 THR A N 1
ATOM 1624 C CA . THR A 1 210 ? -5.472 10.465 14.928 1.00 96.12 210 THR A CA 1
ATOM 1625 C C . THR A 1 210 ? -4.264 10.657 14.012 1.00 96.12 210 THR A C 1
ATOM 1627 O O . THR A 1 210 ? -4.374 10.436 12.804 1.00 96.12 210 THR A O 1
ATOM 1630 N N . ARG A 1 211 ? -3.107 11.033 14.575 1.00 95.81 211 ARG A N 1
ATOM 1631 C CA . ARG A 1 211 ? -1.851 11.163 13.825 1.00 95.81 211 ARG A CA 1
ATOM 1632 C C . ARG A 1 211 ? -1.397 9.822 13.259 1.00 95.81 211 ARG A C 1
ATOM 1634 O O . ARG A 1 211 ? -1.028 9.775 12.094 1.00 95.81 211 ARG A O 1
ATOM 1641 N N . VAL A 1 212 ? -1.455 8.749 14.050 1.00 95.75 212 VAL A N 1
ATOM 1642 C CA . VAL A 1 212 ? -1.126 7.387 13.601 1.00 95.75 212 VAL A CA 1
ATOM 1643 C C . VAL A 1 212 ? -1.950 7.003 12.373 1.00 95.75 212 VAL A C 1
ATOM 1645 O O . VAL A 1 212 ? -1.373 6.625 11.359 1.00 95.75 212 VAL A O 1
ATOM 1648 N N . ILE A 1 213 ? -3.276 7.155 12.428 1.00 95.94 213 ILE A N 1
ATOM 1649 C CA . ILE A 1 213 ? -4.147 6.861 11.281 1.00 95.94 213 ILE A CA 1
ATOM 1650 C C . ILE A 1 213 ? -3.796 7.749 10.078 1.00 95.94 213 ILE A C 1
ATOM 1652 O O . ILE A 1 213 ? -3.791 7.271 8.948 1.00 95.94 213 ILE A O 1
ATOM 1656 N N . GLY A 1 214 ? -3.467 9.024 10.311 1.00 94.44 214 GLY A N 1
ATOM 1657 C CA . GLY A 1 214 ? -3.005 9.939 9.264 1.00 94.44 214 GLY A CA 1
ATOM 1658 C C . GLY A 1 214 ? -1.754 9.434 8.544 1.00 94.44 214 GLY A C 1
ATOM 1659 O O . GLY A 1 214 ? -1.754 9.374 7.320 1.00 94.44 214 GLY A O 1
ATOM 1660 N N . ILE A 1 215 ? -0.743 8.995 9.299 1.00 93.62 215 ILE A N 1
ATOM 1661 C CA . ILE A 1 215 ? 0.492 8.423 8.744 1.00 93.62 215 ILE A CA 1
ATOM 1662 C C . ILE A 1 215 ? 0.184 7.148 7.955 1.00 93.62 215 ILE A C 1
ATOM 1664 O O . ILE A 1 215 ? 0.687 6.982 6.852 1.00 93.62 215 ILE A O 1
ATOM 1668 N N . LEU A 1 216 ? -0.668 6.257 8.474 1.00 94.31 216 LEU A N 1
ATOM 1669 C CA . LEU A 1 216 ? -1.033 5.029 7.758 1.00 94.31 216 LEU A CA 1
ATOM 1670 C C . LEU A 1 216 ? -1.738 5.309 6.420 1.00 94.31 216 LEU A C 1
ATOM 1672 O O . LEU A 1 216 ? -1.537 4.565 5.463 1.00 94.31 216 LEU A O 1
ATOM 1676 N N . LEU A 1 217 ? -2.551 6.365 6.341 1.00 94.06 217 LEU A N 1
ATOM 1677 C CA . LEU A 1 217 ? -3.189 6.801 5.094 1.00 94.06 217 LEU A CA 1
ATOM 1678 C C . LEU A 1 217 ? -2.177 7.428 4.124 1.00 94.06 217 LEU A C 1
ATOM 1680 O O . LEU A 1 217 ? -2.183 7.105 2.940 1.00 94.06 217 LEU A O 1
ATOM 1684 N N . GLU A 1 218 ? -1.307 8.307 4.623 1.00 92.00 218 GLU A N 1
ATOM 1685 C CA . GLU A 1 218 ? -0.269 8.984 3.833 1.00 92.00 218 GLU A CA 1
ATOM 1686 C C . GLU A 1 218 ? 0.711 7.981 3.207 1.00 92.00 218 GLU A C 1
ATOM 1688 O O . GLU A 1 218 ? 0.989 8.026 2.011 1.00 92.00 218 GLU A O 1
ATOM 1693 N N . GLU A 1 219 ? 1.134 6.996 3.994 1.00 91.44 219 GLU A N 1
ATOM 1694 C CA . GLU A 1 219 ? 2.017 5.900 3.593 1.00 91.44 219 GLU A CA 1
ATOM 1695 C C . GLU A 1 219 ? 1.285 4.785 2.822 1.00 91.44 219 GLU A C 1
ATOM 1697 O O . GLU A 1 219 ? 1.861 3.733 2.539 1.00 91.44 219 GLU A O 1
ATOM 1702 N N . LYS A 1 220 ? 0.007 4.976 2.474 1.00 93.81 220 LYS A N 1
ATOM 1703 C CA . LYS A 1 220 ? -0.807 4.016 1.712 1.00 93.81 220 LYS A CA 1
ATOM 1704 C C . LYS A 1 220 ? -0.917 2.624 2.352 1.00 93.81 220 LYS A C 1
ATOM 1706 O O . LYS A 1 220 ? -1.109 1.649 1.632 1.00 93.81 220 LYS A O 1
ATOM 1711 N N . TRP A 1 221 ? -0.809 2.503 3.676 1.00 94.38 221 TRP A N 1
ATOM 1712 C CA . TRP A 1 221 ? -1.179 1.280 4.409 1.00 94.38 221 TRP A CA 1
ATOM 1713 C C . TRP A 1 221 ? -2.697 1.147 4.523 1.00 94.38 221 TRP A C 1
ATOM 1715 O O . TRP A 1 221 ? -3.259 0.055 4.443 1.00 94.38 221 TRP A O 1
ATOM 1725 N N . LEU A 1 222 ? -3.370 2.281 4.670 1.00 95.56 222 LEU A N 1
ATOM 1726 C CA . LEU A 1 222 ? -4.820 2.379 4.690 1.00 95.56 222 LEU A CA 1
ATOM 1727 C C . LEU A 1 222 ? -5.287 3.217 3.508 1.00 95.56 222 LEU A C 1
ATOM 1729 O O . LEU A 1 222 ? -4.549 4.059 2.994 1.00 95.56 222 LEU A O 1
ATOM 1733 N N . ARG A 1 223 ? -6.528 3.000 3.084 1.00 94.25 223 ARG A N 1
ATOM 1734 C CA . ARG A 1 223 ? -7.204 3.865 2.115 1.00 94.25 223 ARG A CA 1
ATOM 1735 C C . ARG A 1 223 ? -8.602 4.194 2.604 1.00 94.25 223 ARG A C 1
ATOM 1737 O O . ARG A 1 223 ? -9.175 3.490 3.428 1.00 94.25 223 ARG A O 1
ATOM 1744 N N . THR A 1 224 ? -9.140 5.294 2.103 1.00 93.12 224 THR A N 1
ATOM 1745 C CA . THR A 1 224 ? -10.534 5.663 2.331 1.00 93.12 224 THR A CA 1
ATOM 1746 C C . THR A 1 224 ? -11.410 5.074 1.232 1.00 93.12 224 THR A C 1
ATOM 1748 O O . THR A 1 224 ? -11.138 5.329 0.056 1.00 93.12 224 THR A O 1
ATOM 1751 N N . SER A 1 225 ? -12.469 4.357 1.597 1.00 88.38 225 SER A N 1
ATOM 1752 C CA . SER A 1 225 ? -13.477 3.871 0.651 1.00 88.38 225 SER A CA 1
ATOM 1753 C C . SER A 1 225 ? -14.592 4.909 0.454 1.00 88.38 225 SER A C 1
ATOM 1755 O O . SER A 1 225 ? -14.825 5.776 1.299 1.00 88.38 225 SER A O 1
ATOM 1757 N N . GLY A 1 226 ? -15.259 4.878 -0.703 1.00 75.62 226 GLY A N 1
ATOM 1758 C CA . GLY A 1 226 ? -16.461 5.681 -0.981 1.00 75.62 226 GLY A CA 1
ATOM 1759 C C . GLY A 1 226 ? -16.277 7.192 -1.202 1.00 75.62 226 GLY A C 1
ATOM 1760 O O . GLY A 1 226 ? -17.244 7.871 -1.547 1.00 75.62 226 GLY A O 1
ATOM 1761 N N . LEU A 1 227 ? -15.068 7.746 -1.065 1.00 66.62 227 LEU A N 1
ATOM 1762 C CA . LEU A 1 227 ? -14.818 9.166 -1.328 1.00 66.62 227 LEU A CA 1
ATOM 1763 C C . LEU A 1 227 ? -14.486 9.420 -2.802 1.00 66.62 227 LEU A C 1
ATOM 1765 O O . LEU A 1 227 ? -13.393 9.119 -3.277 1.00 66.62 227 LEU A O 1
ATOM 1769 N N . THR A 1 228 ? -15.396 10.078 -3.521 1.00 63.19 228 THR A N 1
ATOM 1770 C CA . THR A 1 228 ? -15.001 10.839 -4.713 1.00 63.19 228 THR A CA 1
ATOM 1771 C C . THR A 1 228 ? -14.282 12.108 -4.254 1.00 63.19 228 THR A C 1
ATOM 1773 O O . THR A 1 228 ? -14.819 12.824 -3.411 1.00 63.19 228 THR A O 1
ATOM 1776 N N . GLU A 1 229 ? -13.109 12.414 -4.815 1.00 60.94 229 GLU A N 1
ATOM 1777 C CA . GLU A 1 229 ? -12.162 13.480 -4.403 1.00 60.94 229 GLU A CA 1
ATOM 1778 C C . GLU A 1 229 ? -12.747 14.898 -4.186 1.00 60.94 229 GLU A C 1
ATOM 1780 O O . GLU A 1 229 ? -12.054 15.802 -3.723 1.00 60.94 229 GLU A O 1
ATOM 1785 N N . LYS A 1 230 ? -14.019 15.141 -4.515 1.00 69.94 230 LYS A N 1
ATOM 1786 C CA . LYS A 1 230 ? -14.615 16.478 -4.580 1.00 69.94 230 LYS A CA 1
ATOM 1787 C C . LYS A 1 230 ? -15.163 17.029 -3.257 1.00 69.94 230 LYS A C 1
ATOM 1789 O O . LYS A 1 230 ? -15.354 18.240 -3.180 1.00 69.94 230 LYS A O 1
ATOM 1794 N N . ASN A 1 231 ? -15.363 16.228 -2.205 1.00 69.31 231 ASN A N 1
ATOM 1795 C CA . ASN A 1 231 ? -16.022 16.703 -0.978 1.00 69.31 231 ASN A CA 1
ATOM 1796 C C . ASN A 1 231 ? -15.168 16.568 0.290 1.00 69.31 231 ASN A C 1
ATOM 1798 O O . ASN A 1 231 ? -15.120 15.530 0.941 1.00 69.31 231 ASN A O 1
ATOM 1802 N N . ARG A 1 232 ? -14.584 17.688 0.739 1.00 65.56 232 ARG A N 1
ATOM 1803 C CA . ARG A 1 232 ? -13.871 17.776 2.031 1.00 65.56 232 ARG A CA 1
ATOM 1804 C C . ARG A 1 232 ? -14.755 17.496 3.256 1.00 65.56 232 ARG A C 1
ATOM 1806 O O . ARG A 1 232 ? -14.229 17.084 4.287 1.00 65.56 232 ARG A O 1
ATOM 1813 N N . ARG A 1 233 ? -16.072 17.735 3.170 1.00 64.81 233 ARG A N 1
ATOM 1814 C CA . ARG A 1 233 ? -17.015 17.483 4.280 1.00 64.81 233 ARG A CA 1
ATOM 1815 C C . ARG A 1 233 ? -17.231 15.993 4.556 1.00 64.81 233 ARG A C 1
ATOM 1817 O O . ARG A 1 233 ? -17.535 15.648 5.693 1.00 64.81 233 ARG A O 1
ATOM 1824 N N . ASP A 1 234 ? -16.972 15.129 3.579 1.00 66.94 234 ASP A N 1
ATOM 1825 C CA . ASP A 1 234 ? -17.230 13.689 3.691 1.00 66.94 234 ASP A CA 1
ATOM 1826 C C . ASP A 1 234 ? -16.101 12.948 4.444 1.00 66.94 234 ASP A C 1
ATOM 1828 O O . ASP A 1 234 ? -16.239 11.784 4.804 1.00 66.94 234 ASP A O 1
ATOM 1832 N N . SER A 1 235 ? -15.011 13.647 4.790 1.00 70.38 235 SER A N 1
ATOM 1833 C CA . SER A 1 235 ? -13.843 13.100 5.506 1.00 70.38 235 SER A CA 1
ATOM 1834 C C . SER A 1 235 ? -14.174 12.461 6.866 1.00 70.38 235 SER A C 1
ATOM 1836 O O . SER A 1 235 ? -13.499 11.525 7.289 1.00 70.38 235 SER A O 1
ATOM 1838 N N . VAL A 1 236 ? -15.221 12.933 7.556 1.00 71.81 236 VAL A N 1
ATOM 1839 C CA . VAL A 1 236 ? -15.627 12.382 8.867 1.00 71.81 236 VAL A CA 1
ATOM 1840 C C . VAL A 1 236 ? -16.412 11.076 8.720 1.00 71.81 236 VAL A C 1
ATOM 1842 O O . VAL A 1 236 ? -16.325 10.210 9.585 1.00 71.81 236 VAL A O 1
ATOM 1845 N N . GLN A 1 237 ? -17.165 10.929 7.628 1.00 81.81 237 GLN A N 1
ATOM 1846 C CA . GLN A 1 237 ? -17.956 9.728 7.342 1.00 81.81 237 GLN A CA 1
ATOM 1847 C C . GLN A 1 237 ? -17.198 8.709 6.490 1.00 81.81 237 GLN A C 1
ATOM 1849 O O . GLN A 1 237 ? -17.723 7.629 6.235 1.00 81.81 237 GLN A O 1
ATOM 1854 N N . ALA A 1 238 ? -15.974 9.038 6.076 1.00 88.19 238 ALA A N 1
ATOM 1855 C CA . ALA A 1 238 ? -15.121 8.142 5.324 1.00 88.19 238 ALA A CA 1
ATOM 1856 C C . ALA A 1 238 ? -14.893 6.841 6.099 1.00 88.19 238 ALA A C 1
ATOM 1858 O O . ALA A 1 238 ? -14.447 6.847 7.257 1.00 88.19 238 ALA A O 1
ATOM 1859 N N . THR A 1 239 ? -15.191 5.731 5.437 1.00 93.25 239 THR A N 1
ATOM 1860 C CA . THR A 1 239 ? -14.773 4.410 5.880 1.00 93.25 239 THR A CA 1
ATOM 1861 C C . THR A 1 239 ? -13.323 4.205 5.478 1.00 93.25 239 THR A C 1
ATOM 1863 O O . THR A 1 239 ? -12.866 4.660 4.427 1.00 93.25 239 THR A O 1
ATOM 1866 N N . ILE A 1 240 ? -12.571 3.588 6.375 1.00 95.25 240 ILE A N 1
ATOM 1867 C CA . ILE A 1 240 ? -11.171 3.250 6.199 1.00 95.25 240 ILE A CA 1
ATOM 1868 C C . ILE A 1 240 ? -11.089 1.742 6.042 1.00 95.25 240 ILE A C 1
ATOM 1870 O O . ILE A 1 240 ? -11.677 1.002 6.825 1.00 95.25 240 ILE A O 1
ATOM 1874 N N . GLU A 1 241 ? -10.328 1.313 5.050 1.00 95.50 241 GLU A N 1
ATOM 1875 C CA . GLU A 1 241 ? -10.067 -0.088 4.742 1.00 95.50 241 GLU A CA 1
ATOM 1876 C C . GLU A 1 241 ? -8.563 -0.306 4.527 1.00 95.50 241 GLU A C 1
ATOM 1878 O O . GLU A 1 241 ? -7.776 0.648 4.412 1.00 95.50 241 GLU A O 1
ATOM 1883 N N . LEU A 1 242 ? -8.156 -1.573 4.469 1.00 95.19 242 LEU A N 1
ATOM 1884 C CA . LEU A 1 242 ? -6.790 -1.937 4.115 1.00 95.19 242 LEU A CA 1
ATOM 1885 C C . LEU A 1 242 ? -6.494 -1.506 2.672 1.00 95.19 242 LEU A C 1
ATOM 1887 O O . LEU A 1 242 ? -7.266 -1.746 1.746 1.00 95.19 242 LEU A O 1
ATOM 1891 N N . ALA A 1 243 ? -5.353 -0.853 2.468 1.00 94.69 243 ALA A N 1
ATOM 1892 C CA . ALA A 1 243 ? -4.894 -0.503 1.131 1.00 94.69 243 ALA A CA 1
ATOM 1893 C C . ALA A 1 243 ? -4.129 -1.666 0.472 1.00 94.69 243 ALA A C 1
ATOM 1895 O O . ALA A 1 243 ? -3.596 -2.527 1.176 1.00 94.69 243 ALA A O 1
ATOM 1896 N N . PRO A 1 244 ? -3.963 -1.650 -0.867 1.00 95.19 244 PRO A N 1
ATOM 1897 C CA . PRO A 1 244 ? -3.190 -2.654 -1.599 1.00 95.19 244 PRO A CA 1
ATOM 1898 C C . PRO A 1 244 ? -1.804 -2.959 -1.016 1.00 95.19 244 PRO A C 1
ATOM 1900 O O . PRO A 1 244 ? -1.394 -4.116 -0.953 1.00 95.19 244 PRO A O 1
ATOM 1903 N N . ARG A 1 245 ? -1.095 -1.930 -0.530 1.00 93.31 245 ARG A N 1
ATOM 1904 C CA . ARG A 1 245 ? 0.218 -2.080 0.115 1.00 93.31 245 ARG A CA 1
ATOM 1905 C C . ARG A 1 245 ? 0.163 -3.021 1.320 1.00 93.31 245 ARG A C 1
ATOM 1907 O O . ARG A 1 245 ? 1.056 -3.845 1.477 1.00 93.31 245 ARG A O 1
ATOM 1914 N N . SER A 1 246 ? -0.883 -2.924 2.143 1.00 93.31 246 SER A N 1
ATOM 1915 C CA . SER A 1 246 ? -1.042 -3.771 3.328 1.00 93.31 246 SER A CA 1
ATOM 1916 C C . SER A 1 246 ? -1.167 -5.239 2.950 1.00 93.31 246 SER A C 1
ATOM 1918 O O . SER A 1 246 ? -0.475 -6.062 3.532 1.00 93.31 246 SER A O 1
ATOM 1920 N N . TYR A 1 247 ? -1.963 -5.578 1.936 1.00 93.19 247 TYR A N 1
ATOM 1921 C CA . TYR A 1 247 ? -2.059 -6.963 1.468 1.00 93.19 247 TYR A CA 1
ATOM 1922 C C . TYR A 1 247 ? -0.736 -7.479 0.901 1.00 93.19 247 TYR A C 1
ATOM 1924 O O . TYR A 1 247 ? -0.359 -8.615 1.166 1.00 93.19 247 TYR A O 1
ATOM 1932 N N . LEU A 1 248 ? -0.018 -6.641 0.151 1.00 90.06 248 LEU A N 1
ATOM 1933 C CA . LEU A 1 248 ? 1.255 -7.002 -0.474 1.00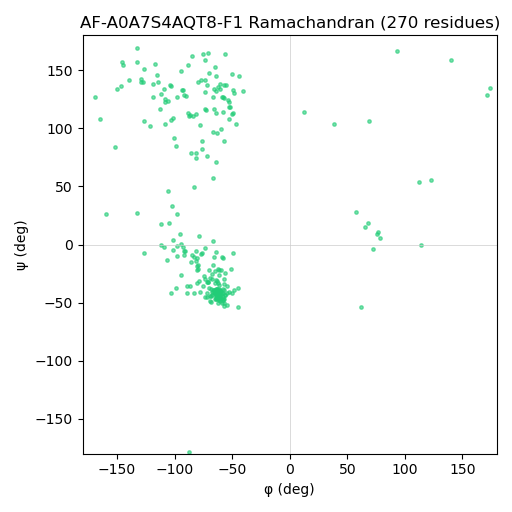 90.06 248 LEU A CA 1
ATOM 1934 C C . LEU A 1 248 ? 2.379 -7.213 0.551 1.00 90.06 248 LEU A C 1
ATOM 1936 O O . LEU A 1 248 ? 3.127 -8.180 0.442 1.00 90.06 248 LEU A O 1
ATOM 1940 N N . GLU A 1 249 ? 2.506 -6.330 1.543 1.00 88.19 249 GLU A N 1
ATOM 1941 C CA . GLU A 1 249 ? 3.609 -6.369 2.514 1.00 88.19 249 GLU A CA 1
ATOM 1942 C C . GLU A 1 249 ? 3.275 -7.133 3.807 1.00 88.19 249 GLU A C 1
ATOM 1944 O O . GLU A 1 249 ? 4.180 -7.646 4.462 1.00 88.19 249 GLU A O 1
ATOM 1949 N N . LEU A 1 250 ? 1.997 -7.223 4.191 1.00 89.50 250 LEU A N 1
ATOM 1950 C CA . LEU A 1 250 ? 1.543 -7.857 5.438 1.00 89.50 250 LEU A CA 1
ATOM 1951 C C . LEU A 1 250 ? 0.752 -9.148 5.205 1.00 89.50 250 LEU A C 1
ATOM 1953 O O . LEU A 1 250 ? 0.087 -9.607 6.130 1.00 89.50 250 LEU A O 1
ATOM 1957 N N . TYR A 1 251 ? 0.840 -9.763 4.022 1.00 89.69 251 TYR A N 1
ATOM 1958 C CA . TYR A 1 251 ? 0.097 -10.979 3.661 1.00 89.69 251 TYR A CA 1
ATOM 1959 C C . TYR A 1 251 ? 0.103 -12.056 4.762 1.00 89.69 251 TYR A C 1
ATOM 1961 O O . TYR A 1 251 ? -0.949 -12.498 5.226 1.00 89.69 251 TYR A O 1
ATOM 1969 N N . HIS A 1 252 ? 1.289 -12.448 5.237 1.00 87.81 252 HIS A N 1
ATOM 1970 C CA . HIS A 1 252 ? 1.438 -13.481 6.268 1.00 87.81 252 HIS A CA 1
ATOM 1971 C C . HIS A 1 252 ? 0.895 -13.054 7.636 1.00 87.81 252 HIS A C 1
ATOM 1973 O O . HIS A 1 252 ? 0.438 -13.881 8.420 1.00 87.81 252 HIS A O 1
ATOM 1979 N N . TYR A 1 253 ? 0.939 -11.756 7.937 1.00 88.56 253 TYR A N 1
ATOM 1980 C CA . TYR A 1 253 ? 0.374 -11.227 9.172 1.00 88.56 253 TYR A CA 1
ATOM 1981 C C . TYR A 1 253 ? -1.157 -11.207 9.117 1.00 88.56 253 TYR A C 1
ATOM 1983 O O . TYR A 1 253 ? -1.792 -11.660 10.060 1.00 88.56 253 TYR A O 1
ATOM 1991 N N . ILE A 1 254 ? -1.735 -10.744 8.006 1.00 91.50 254 ILE A N 1
ATOM 1992 C CA . ILE A 1 254 ? -3.185 -10.679 7.775 1.00 91.50 254 ILE A CA 1
ATOM 1993 C C . ILE A 1 254 ? -3.803 -12.085 7.778 1.00 91.50 254 ILE A C 1
ATOM 1995 O O . ILE A 1 254 ? -4.770 -12.329 8.491 1.00 91.50 254 ILE A O 1
ATOM 1999 N N . THR A 1 255 ? -3.195 -13.037 7.069 1.00 90.75 255 THR A N 1
ATOM 2000 C CA . THR A 1 255 ? -3.613 -14.453 7.112 1.00 90.75 255 THR A CA 1
ATOM 2001 C C . THR A 1 255 ? -3.479 -15.050 8.511 1.00 90.75 255 THR A C 1
ATOM 2003 O O . THR A 1 255 ? -4.367 -15.758 8.972 1.00 90.75 255 THR A O 1
ATOM 2006 N N . GLY A 1 256 ? -2.402 -14.726 9.233 1.00 90.06 256 GLY A N 1
ATOM 2007 C CA . GLY A 1 256 ? -2.212 -15.151 10.621 1.00 90.06 256 GLY A CA 1
ATOM 2008 C C . GLY A 1 256 ? -3.210 -14.545 11.616 1.00 90.06 256 GLY A C 1
ATOM 2009 O O . GLY A 1 256 ? -3.342 -15.068 12.721 1.00 90.06 256 GLY A O 1
ATOM 2010 N N . LEU A 1 257 ? -3.900 -13.462 11.245 1.00 91.44 257 LEU A N 1
ATOM 2011 C CA . LEU A 1 257 ? -5.002 -12.885 12.018 1.00 91.44 257 LEU A CA 1
ATOM 2012 C C . LEU A 1 257 ? -6.345 -13.580 11.757 1.00 91.44 257 LEU A C 1
ATOM 2014 O O . LEU A 1 257 ? -7.262 -13.356 12.534 1.00 91.44 257 LEU A O 1
ATOM 2018 N N . GLY A 1 258 ? -6.439 -14.441 10.740 1.00 92.56 258 GLY A N 1
ATOM 2019 C CA . GLY A 1 258 ? -7.636 -15.233 10.457 1.00 92.56 258 GLY A CA 1
ATOM 2020 C C . GLY A 1 258 ? -8.351 -14.892 9.154 1.00 92.56 258 GLY A C 1
ATOM 2021 O O . GLY A 1 258 ? -9.321 -15.572 8.855 1.00 92.56 258 GLY A O 1
ATOM 2022 N N . MET A 1 259 ? -7.870 -13.919 8.364 1.00 91.50 259 MET A N 1
ATOM 2023 C CA . MET A 1 259 ? -8.514 -13.575 7.089 1.00 91.50 259 MET A CA 1
ATOM 2024 C C . MET A 1 259 ? -8.564 -14.782 6.144 1.00 91.50 259 MET A C 1
ATOM 2026 O O . MET A 1 259 ? -7.517 -15.379 5.846 1.00 91.50 259 MET A O 1
ATOM 2030 N N . ALA A 1 260 ? -9.755 -15.105 5.646 1.00 90.69 260 ALA A N 1
ATOM 2031 C CA . ALA A 1 260 ? -9.974 -16.224 4.748 1.00 90.69 260 ALA A CA 1
ATOM 2032 C C . ALA A 1 260 ? -9.239 -16.038 3.406 1.00 90.69 260 ALA A C 1
ATOM 2034 O O . ALA A 1 260 ? -9.064 -14.932 2.885 1.00 90.69 260 ALA A O 1
ATOM 2035 N N . ALA A 1 261 ? -8.752 -17.143 2.833 1.00 88.44 261 ALA A N 1
ATOM 2036 C CA . ALA A 1 261 ? -7.879 -17.102 1.657 1.00 88.44 261 ALA A CA 1
ATOM 2037 C C . ALA A 1 261 ? -8.582 -16.610 0.379 1.00 88.44 261 ALA A C 1
ATOM 2039 O O . ALA A 1 261 ? -7.926 -16.106 -0.528 1.00 88.44 261 ALA A O 1
ATOM 2040 N N . ASP A 1 262 ? -9.898 -16.769 0.300 1.00 88.31 262 ASP A N 1
ATOM 2041 C CA . ASP A 1 262 ? -10.770 -16.320 -0.786 1.00 88.31 262 ASP A CA 1
ATOM 2042 C C . ASP A 1 262 ? -11.134 -14.830 -0.695 1.00 88.31 262 ASP A C 1
ATOM 2044 O O . ASP A 1 262 ? -11.427 -14.211 -1.718 1.00 88.31 262 ASP A O 1
ATOM 2048 N N . LYS A 1 263 ? -11.038 -14.236 0.500 1.00 88.12 263 LYS A N 1
ATOM 2049 C CA . LYS A 1 263 ? -11.154 -12.785 0.724 1.00 88.12 263 LYS A CA 1
ATOM 2050 C C . LYS A 1 263 ? -9.871 -12.028 0.393 1.00 88.12 263 LYS A C 1
ATOM 2052 O O . LYS A 1 263 ? -9.891 -10.810 0.203 1.00 88.12 263 LYS A O 1
ATOM 2057 N N . LEU A 1 264 ? -8.743 -12.731 0.309 1.00 88.81 264 LEU A N 1
ATOM 2058 C CA . LEU A 1 264 ? -7.468 -12.126 -0.054 1.00 88.81 264 LEU A CA 1
ATOM 2059 C C . LEU A 1 264 ? -7.424 -11.793 -1.550 1.00 88.81 264 LEU A C 1
ATOM 2061 O O . LEU A 1 264 ? -7.872 -12.577 -2.390 1.00 88.81 264 LEU A O 1
ATOM 2065 N N . PRO A 1 265 ? -6.819 -10.653 -1.921 1.00 89.69 265 PRO A N 1
ATOM 2066 C CA . PRO A 1 265 ? -6.621 -10.328 -3.321 1.00 89.69 265 PRO A CA 1
ATOM 2067 C C . PRO A 1 265 ? -5.661 -11.325 -3.979 1.00 89.69 265 PRO A C 1
ATOM 2069 O O . PRO A 1 265 ? -4.762 -11.881 -3.345 1.00 89.69 265 PRO A O 1
ATOM 2072 N N . GLN A 1 266 ? -5.811 -11.520 -5.289 1.00 91.88 266 GLN A N 1
ATOM 2073 C CA . GLN A 1 266 ? -4.922 -12.411 -6.034 1.00 91.88 266 GLN A CA 1
ATOM 2074 C C . GLN A 1 266 ? -3.576 -11.733 -6.304 1.00 91.88 266 GLN A C 1
ATOM 2076 O O . GLN A 1 266 ? -3.521 -10.549 -6.642 1.00 91.88 266 GLN A O 1
ATOM 2081 N N . PHE A 1 267 ? -2.488 -12.500 -6.228 1.00 92.25 267 PHE A N 1
ATOM 2082 C CA . PHE A 1 267 ? -1.138 -12.009 -6.505 1.00 92.25 267 PHE A CA 1
ATOM 2083 C C . PHE A 1 267 ? -0.567 -12.633 -7.779 1.00 92.25 267 PHE A C 1
ATOM 2085 O O . PHE A 1 267 ? -0.544 -13.852 -7.943 1.00 92.25 267 PHE A O 1
ATOM 2092 N N . LEU A 1 268 ? -0.058 -11.787 -8.671 1.00 91.12 268 LEU A N 1
ATOM 2093 C CA . LEU A 1 268 ? 0.667 -12.173 -9.874 1.00 91.12 268 LEU A CA 1
ATOM 2094 C C . LEU A 1 268 ? 2.158 -11.893 -9.672 1.00 91.12 268 LEU A C 1
ATOM 2096 O O . LEU A 1 268 ? 2.569 -10.759 -9.402 1.00 91.12 268 LEU A O 1
ATOM 2100 N 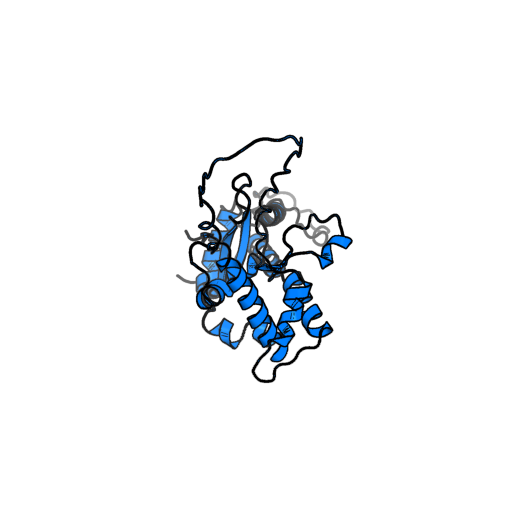N . TYR A 1 269 ? 2.960 -12.941 -9.835 1.00 91.62 269 TYR A N 1
ATOM 2101 C CA . TYR A 1 269 ? 4.415 -12.880 -9.765 1.00 91.62 269 TYR A CA 1
ATOM 2102 C C . TYR A 1 269 ? 4.995 -12.802 -11.176 1.00 91.62 269 TYR A C 1
ATOM 2104 O O . TYR A 1 269 ? 4.699 -13.648 -12.020 1.00 91.62 269 TYR A O 1
ATOM 2112 N N . HIS A 1 270 ? 5.843 -11.806 -11.428 1.00 90.56 270 HIS A N 1
ATOM 2113 C CA . HIS A 1 270 ? 6.513 -11.631 -12.721 1.00 90.56 270 HIS A CA 1
ATOM 2114 C C . HIS A 1 270 ? 7.781 -12.476 -12.758 1.00 90.56 270 HIS A C 1
ATOM 2116 O O . HIS A 1 270 ? 8.879 -11.978 -12.503 1.00 90.56 270 HIS A O 1
ATOM 2122 N N . ARG A 1 271 ? 7.599 -13.776 -12.998 1.00 86.88 271 ARG A N 1
ATOM 2123 C CA . ARG A 1 271 ? 8.666 -14.775 -13.101 1.00 86.88 271 ARG A CA 1
ATOM 2124 C C . ARG A 1 271 ? 8.626 -15.379 -14.502 1.00 86.88 271 ARG A C 1
ATOM 2126 O O . ARG A 1 271 ? 7.572 -15.869 -14.898 1.00 86.88 271 ARG A O 1
ATOM 2133 N N . ASP A 1 272 ? 9.768 -15.352 -15.181 1.00 69.44 272 ASP A N 1
ATOM 2134 C CA . ASP A 1 272 ? 10.029 -16.099 -16.418 1.00 69.44 272 ASP A CA 1
ATOM 2135 C C . ASP A 1 272 ? 10.972 -17.268 -16.118 1.00 69.44 272 ASP A C 1
ATOM 2137 O O . ASP A 1 272 ? 12.007 -17.022 -15.446 1.00 69.44 272 ASP A O 1
#

Nearest PDB structures (foldseek):
  2dpd-assembly1_B  TM=5.075E-01  e=4.318E-01  Bacillus subtilis
  1j0r-assembly2_B  TM=5.267E-01  e=5.727E-01  Bacillus subtilis
  2efw-assembly2_F  TM=5.179E-01  e=6.412E-01  Bacillus subtilis
  9bcx-assembly1_F  TM=6.459E-01  e=2.785E+00  Saccharomyces cerevisiae
  7tjh-assembly1_I  TM=3.789E-01  e=3.299E+00  Saccharomyces cerevisiae

Radius of gyration: 25.1 Å; Cα contacts (8 Å, |Δi|>4): 307; chains: 1; bounding box: 89×41×67 Å

Sequence (272 aa):
MNATEELPRGQQLLLQRLIASHCVSDKEANRIFDSLAGGDYMDEDENENEYDEGDNHPASSIMGPGIDSLKAAFVSINRQLKPGFGLEIITMVDTSGSASTRSKHYHAVVNTTADEIAKSETVFSKSWNPHERAFVRLVIRALVDQCEDEDEDEDDDNDDDNDDDDDDDEEGGGKRRGKKPSSIGIRRADLINIRSDLEGGFKLTLDQATRVIGILLEEKWLRTSGLTEKNRRDSVQATIELAPRSYLELYHYITGLGMAADKLPQFLYHRD